Protein AF-A0A7K2N1G2-F1 (afdb_monomer)

Structure (mmCIF, N/CA/C/O backbone):
data_AF-A0A7K2N1G2-F1
#
_entry.id   AF-A0A7K2N1G2-F1
#
loop_
_atom_site.group_PDB
_atom_site.id
_atom_site.type_symbol
_atom_site.label_atom_id
_atom_site.label_alt_id
_atom_site.label_comp_id
_atom_site.label_asym_id
_atom_site.label_entity_id
_atom_site.label_seq_id
_atom_site.pdbx_PDB_ins_code
_atom_site.Cartn_x
_atom_site.Cartn_y
_atom_site.Cartn_z
_atom_site.occupancy
_atom_site.B_iso_or_equiv
_atom_site.auth_seq_id
_atom_site.auth_comp_id
_atom_site.auth_asym_id
_atom_site.auth_atom_id
_atom_site.pdbx_PDB_model_num
ATOM 1 N N . THR A 1 1 ? -10.104 -6.838 -12.216 1.00 98.25 1 THR A N 1
ATOM 2 C CA . THR A 1 1 ? -8.698 -7.220 -11.995 1.00 98.25 1 THR A CA 1
ATOM 3 C C . THR A 1 1 ? -8.281 -8.562 -12.588 1.00 98.25 1 THR A C 1
ATOM 5 O O . THR A 1 1 ? -7.492 -8.542 -13.516 1.00 98.25 1 THR A O 1
ATOM 8 N N . LEU A 1 2 ? -8.763 -9.734 -12.130 1.00 98.69 2 LEU A N 1
ATOM 9 C CA . L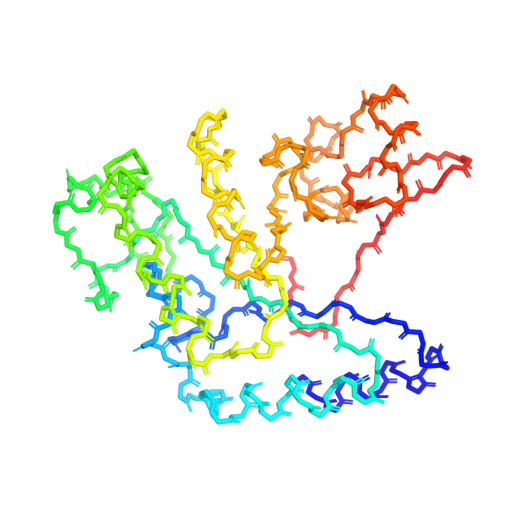EU A 1 2 ? -8.120 -11.031 -12.467 1.00 98.69 2 LEU A CA 1
ATOM 10 C C . LEU A 1 2 ? -7.892 -11.275 -13.971 1.00 98.69 2 LEU A C 1
ATOM 12 O O . LEU A 1 2 ? -6.833 -11.758 -14.360 1.00 98.69 2 LEU A O 1
ATOM 16 N N . ASP A 1 3 ? -8.860 -10.960 -14.830 1.00 98.81 3 ASP A N 1
ATOM 17 C CA . ASP A 1 3 ? -8.680 -11.150 -16.275 1.00 98.81 3 ASP A CA 1
ATOM 18 C C . ASP A 1 3 ? -7.675 -10.159 -16.887 1.00 98.81 3 ASP A C 1
ATOM 20 O O . ASP A 1 3 ? -6.944 -10.528 -17.806 1.00 98.81 3 ASP A O 1
ATOM 24 N N . ASN A 1 4 ? -7.546 -8.952 -16.329 1.00 98.75 4 ASN A N 1
ATOM 25 C CA . ASN A 1 4 ? -6.478 -8.020 -16.691 1.00 98.75 4 ASN A CA 1
ATOM 26 C C . ASN A 1 4 ? -5.109 -8.534 -16.223 1.00 98.75 4 ASN A C 1
ATOM 28 O O . ASN A 1 4 ? -4.159 -8.482 -16.998 1.00 98.75 4 ASN A O 1
ATOM 32 N N . THR A 1 5 ? -5.014 -9.142 -15.035 1.00 98.69 5 THR A N 1
ATOM 33 C CA . THR A 1 5 ? -3.788 -9.820 -14.569 1.00 98.69 5 THR A CA 1
ATOM 34 C C . THR A 1 5 ? -3.343 -10.916 -15.544 1.00 98.69 5 THR A C 1
ATOM 36 O O . THR A 1 5 ? -2.162 -11.025 -15.874 1.00 98.69 5 THR A O 1
ATOM 39 N N . LYS A 1 6 ? -4.286 -11.715 -16.065 1.00 98.75 6 LYS A N 1
ATOM 40 C CA . LYS A 1 6 ? -3.991 -12.721 -17.103 1.00 98.75 6 LYS A CA 1
ATOM 41 C C . LYS A 1 6 ? -3.552 -12.073 -18.409 1.00 98.75 6 LYS A C 1
ATOM 43 O O . LYS A 1 6 ? -2.627 -12.557 -19.052 1.00 98.75 6 LYS A O 1
ATOM 48 N N . ARG A 1 7 ? -4.217 -10.987 -18.813 1.00 98.62 7 ARG A N 1
ATOM 49 C CA . ARG A 1 7 ? -3.877 -10.236 -20.026 1.00 98.62 7 ARG A CA 1
ATOM 50 C C . ARG A 1 7 ? -2.448 -9.703 -19.970 1.00 98.62 7 ARG A C 1
ATOM 52 O O . ARG A 1 7 ? -1.734 -9.849 -20.957 1.00 98.62 7 ARG A O 1
ATOM 59 N N . ILE A 1 8 ? -2.035 -9.120 -18.845 1.00 98.44 8 ILE A N 1
ATOM 60 C CA . ILE A 1 8 ? -0.665 -8.634 -18.657 1.00 98.44 8 ILE A CA 1
ATOM 61 C C . ILE A 1 8 ? 0.316 -9.801 -18.634 1.00 98.44 8 ILE A C 1
ATOM 63 O O . ILE A 1 8 ? 1.267 -9.764 -19.401 1.00 98.44 8 ILE A O 1
ATOM 67 N N . SER A 1 9 ? 0.040 -10.869 -17.878 1.00 98.62 9 SER A N 1
ATOM 68 C CA . SER A 1 9 ? 0.874 -12.083 -17.887 1.00 98.62 9 SER A CA 1
ATOM 69 C C . SER A 1 9 ? 1.094 -12.622 -19.310 1.00 98.62 9 SER A C 1
ATOM 71 O O . SER A 1 9 ? 2.225 -12.896 -19.692 1.00 98.62 9 SER A O 1
ATOM 73 N N . MET A 1 10 ? 0.059 -12.682 -20.156 1.00 98.50 10 MET A N 1
ATOM 74 C CA . MET A 1 10 ? 0.228 -13.078 -21.562 1.00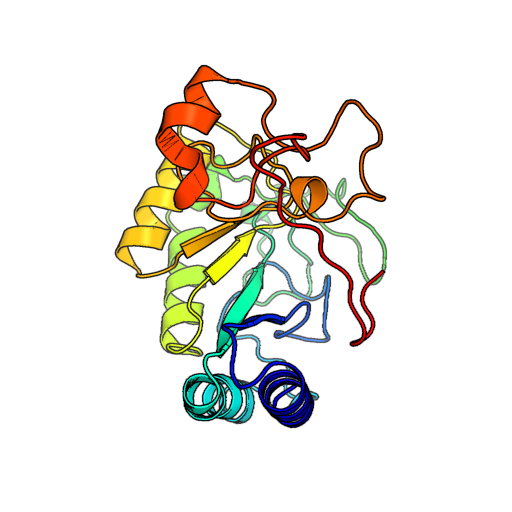 98.50 10 MET A CA 1
ATOM 75 C C . MET A 1 10 ? 1.055 -12.078 -22.380 1.00 98.50 10 MET A C 1
ATOM 77 O O . MET A 1 10 ? 1.832 -12.484 -23.238 1.00 98.50 10 MET A O 1
ATOM 81 N N . ALA A 1 11 ? 0.875 -10.776 -22.153 1.00 98.50 11 ALA A N 1
ATOM 82 C CA . ALA A 1 11 ? 1.586 -9.734 -22.891 1.00 98.50 11 ALA A CA 1
ATOM 83 C C . ALA A 1 11 ? 3.069 -9.624 -22.501 1.00 98.50 11 ALA A C 1
ATOM 85 O O . ALA A 1 11 ? 3.869 -9.131 -23.294 1.00 98.50 11 ALA A O 1
ATOM 86 N N . THR A 1 12 ? 3.429 -10.065 -21.296 1.00 98.44 12 THR A N 1
ATOM 87 C CA . THR A 1 12 ? 4.778 -9.941 -20.734 1.00 98.44 12 THR A CA 1
ATOM 88 C C . THR A 1 12 ? 5.518 -11.269 -20.628 1.00 98.44 12 THR A C 1
ATOM 90 O O . THR A 1 12 ? 6.576 -11.301 -20.014 1.00 98.44 12 THR A O 1
ATOM 93 N N . ASP A 1 13 ? 4.982 -12.359 -21.188 1.00 98.44 13 ASP A N 1
ATOM 94 C CA . ASP A 1 13 ? 5.523 -13.715 -20.995 1.00 98.44 13 ASP A CA 1
ATOM 95 C C . ASP A 1 13 ? 5.704 -14.062 -19.501 1.00 98.44 13 ASP A C 1
ATOM 97 O O . ASP A 1 13 ? 6.711 -14.602 -19.048 1.00 98.44 13 ASP A O 1
ATOM 101 N N . ASN A 1 14 ? 4.689 -13.706 -18.711 1.00 98.25 14 ASN A N 1
ATOM 102 C CA . ASN A 1 14 ? 4.560 -13.980 -17.284 1.00 98.25 14 ASN A CA 1
ATOM 103 C C . ASN A 1 14 ? 5.621 -13.315 -16.382 1.00 98.25 14 ASN A C 1
ATOM 105 O O . ASN A 1 14 ? 5.954 -13.836 -15.310 1.00 98.25 14 ASN A O 1
ATOM 109 N N . LEU A 1 15 ? 6.121 -12.134 -16.771 1.00 98.69 15 LEU A N 1
ATOM 110 C CA . LEU A 1 15 ? 6.843 -11.269 -15.832 1.00 98.69 15 LEU A CA 1
ATOM 111 C C . LEU A 1 15 ? 5.982 -10.953 -14.600 1.00 98.69 15 LEU A C 1
ATOM 113 O O . LEU A 1 15 ? 4.752 -10.926 -14.667 1.00 98.69 15 LEU A O 1
ATOM 117 N N . GLY A 1 16 ? 6.663 -10.717 -13.477 1.00 98.38 16 GLY A N 1
ATOM 118 C CA . GLY A 1 16 ? 6.026 -10.430 -12.196 1.00 98.38 16 GLY A CA 1
ATOM 119 C C . GLY A 1 16 ? 5.143 -9.186 -12.245 1.00 98.38 16 GLY A C 1
ATOM 120 O O . GLY A 1 16 ? 5.450 -8.218 -12.940 1.00 98.38 16 GLY A O 1
ATOM 121 N N . GLN A 1 17 ? 4.049 -9.221 -11.493 1.00 98.50 17 GLN A N 1
ATOM 122 C CA . GLN A 1 17 ? 3.092 -8.127 -11.378 1.00 98.50 17 GLN A CA 1
ATOM 123 C C . GLN A 1 17 ? 2.907 -7.772 -9.905 1.00 98.50 17 GLN A C 1
ATOM 125 O O . GLN A 1 17 ? 2.790 -8.659 -9.063 1.00 98.50 17 GLN A O 1
ATOM 130 N N . TRP A 1 18 ? 2.824 -6.479 -9.607 1.00 98.12 18 TRP A N 1
ATOM 131 C CA . TRP A 1 18 ? 2.407 -5.977 -8.303 1.00 98.12 18 TRP A CA 1
ATOM 132 C C . TRP A 1 18 ? 1.159 -5.121 -8.511 1.00 98.12 18 TRP A C 1
ATOM 134 O O . TRP A 1 18 ? 1.216 -4.089 -9.176 1.00 98.12 18 TRP A O 1
ATOM 144 N N . VAL A 1 19 ? 0.015 -5.601 -8.025 1.00 98.62 19 VAL A N 1
ATOM 145 C CA . VAL A 1 19 ? -1.306 -5.032 -8.322 1.00 98.62 19 VAL A CA 1
ATOM 146 C C . VAL A 1 19 ? -1.880 -4.389 -7.067 1.00 98.62 19 VAL A C 1
ATOM 148 O O . VAL A 1 19 ? -2.143 -5.078 -6.082 1.00 98.62 19 VAL A O 1
ATOM 151 N N . LEU A 1 20 ? -2.100 -3.075 -7.104 1.00 98.75 20 LEU A N 1
ATOM 152 C CA . LEU A 1 20 ? -2.674 -2.318 -5.995 1.00 98.75 20 LEU A CA 1
ATOM 153 C C . LEU A 1 20 ? -4.191 -2.160 -6.147 1.00 98.75 20 LEU A C 1
ATOM 155 O O . LEU A 1 20 ? -4.668 -1.376 -6.963 1.00 98.75 20 LEU A O 1
ATOM 159 N N . GLU A 1 21 ? -4.953 -2.845 -5.298 1.00 98.56 21 GLU A N 1
ATOM 160 C CA . GLU A 1 21 ? -6.408 -2.707 -5.201 1.00 98.56 21 GLU A CA 1
ATOM 161 C C . GLU A 1 21 ? -6.767 -1.448 -4.391 1.00 98.56 21 GLU A C 1
ATOM 163 O O . GLU A 1 21 ? -6.980 -1.478 -3.169 1.00 98.56 21 GLU A O 1
ATOM 168 N N . LYS A 1 22 ? -6.796 -0.300 -5.075 1.00 98.56 22 LYS A N 1
ATOM 169 C CA . LYS A 1 22 ? -7.235 0.977 -4.502 1.00 98.56 22 LYS A CA 1
ATOM 170 C C . LYS A 1 22 ? -8.767 1.042 -4.485 1.00 98.56 22 LYS A C 1
ATOM 172 O O . LYS A 1 22 ? -9.401 1.095 -5.531 1.00 98.56 22 LYS A O 1
ATOM 177 N N . GLY A 1 23 ? -9.358 1.021 -3.287 1.00 97.94 23 GLY A N 1
ATOM 178 C CA . GLY A 1 23 ? -10.816 0.942 -3.097 1.00 97.94 23 GLY A CA 1
ATOM 179 C C . GLY A 1 23 ? -11.376 -0.473 -2.903 1.00 97.94 23 GLY A C 1
ATOM 180 O O . GLY A 1 23 ? -12.557 -0.722 -3.144 1.00 97.94 23 GLY A O 1
ATOM 181 N N . TYR A 1 24 ? -10.537 -1.406 -2.449 1.00 98.50 24 TYR A N 1
ATOM 182 C CA . TYR A 1 24 ? -10.911 -2.803 -2.189 1.00 98.50 24 TYR A CA 1
ATOM 183 C C . TYR A 1 24 ? -11.988 -3.006 -1.099 1.00 98.50 24 TYR A C 1
ATOM 185 O O . TYR A 1 24 ? -12.581 -4.083 -1.011 1.00 98.50 24 TYR A O 1
ATOM 193 N N . ALA A 1 25 ? -12.217 -2.002 -0.250 1.00 97.50 25 ALA A N 1
ATOM 194 C CA . ALA A 1 25 ? -13.085 -2.056 0.923 1.00 97.50 25 ALA A CA 1
ATOM 195 C C . ALA A 1 25 ? -14.234 -1.038 0.817 1.00 97.50 25 ALA A C 1
ATOM 197 O O . ALA A 1 25 ? -14.151 -0.077 0.053 1.00 97.50 25 ALA A O 1
ATOM 198 N N . SER A 1 26 ? -15.298 -1.251 1.598 1.00 97.88 26 SER A N 1
ATOM 199 C CA . SER A 1 26 ? -16.460 -0.358 1.693 1.00 97.88 26 SER A CA 1
ATOM 200 C C . SER A 1 26 ? -17.047 0.021 0.317 1.00 97.88 26 SER A C 1
ATOM 202 O O . SER A 1 26 ? -17.245 -0.841 -0.537 1.00 97.88 26 SER A O 1
ATOM 204 N N . GLU A 1 27 ? -17.357 1.295 0.090 1.00 97.94 27 GLU A N 1
ATOM 205 C CA . GLU A 1 27 ? -17.890 1.822 -1.172 1.00 97.94 27 GLU A CA 1
ATOM 206 C C . GLU A 1 27 ? -16.808 2.097 -2.235 1.00 97.94 27 GLU A C 1
ATOM 208 O O . GLU A 1 27 ? -17.148 2.395 -3.380 1.00 97.94 27 GLU A O 1
ATOM 213 N N . GLY A 1 28 ? -15.519 1.970 -1.902 1.00 97.88 28 GLY A N 1
ATOM 214 C CA . GLY A 1 28 ? -14.413 2.267 -2.813 1.00 97.88 28 GLY A CA 1
ATOM 215 C C . GLY A 1 28 ? -13.270 3.041 -2.157 1.00 97.88 28 GLY A C 1
ATOM 216 O O . GLY A 1 28 ? -13.073 2.997 -0.944 1.00 97.88 28 GLY A O 1
ATOM 217 N N . HIS A 1 29 ? -12.473 3.721 -2.984 1.00 98.12 29 HIS A N 1
ATOM 218 C CA . HIS A 1 29 ? -11.395 4.602 -2.522 1.00 98.12 29 HIS A CA 1
ATOM 219 C C . HIS A 1 29 ? -11.980 5.754 -1.688 1.00 98.12 29 HIS A C 1
ATOM 221 O O . HIS A 1 29 ? -13.084 6.218 -1.974 1.00 98.12 29 HIS A O 1
ATOM 227 N N . ASP A 1 30 ? -11.268 6.160 -0.633 1.00 97.25 30 ASP A N 1
ATOM 228 C CA . ASP A 1 30 ? -11.656 7.242 0.280 1.00 97.25 30 ASP A CA 1
ATOM 229 C C . ASP A 1 30 ? -13.043 7.050 0.910 1.00 97.25 30 ASP A C 1
ATOM 231 O O . ASP A 1 30 ? -13.814 7.983 1.127 1.00 97.25 30 ASP A O 1
ATOM 235 N N . SER A 1 31 ? -13.375 5.791 1.208 1.00 97.00 31 SER A N 1
ATOM 236 C CA . SER A 1 31 ? -14.620 5.402 1.864 1.00 97.00 31 SER A CA 1
ATOM 237 C C . SER A 1 31 ? -14.341 4.509 3.070 1.00 97.00 31 SER A C 1
ATOM 239 O O . SER A 1 31 ? -13.709 3.462 2.962 1.00 97.00 31 SER A O 1
ATOM 241 N N . ALA A 1 32 ? -14.861 4.908 4.233 1.00 96.25 32 ALA A N 1
ATOM 242 C CA . ALA A 1 32 ? -14.782 4.171 5.500 1.00 96.25 32 ALA A CA 1
ATOM 243 C C . ALA A 1 32 ? -13.368 3.783 5.986 1.00 96.25 32 ALA A C 1
ATOM 245 O O . ALA A 1 32 ? -13.206 2.815 6.732 1.00 96.25 32 ALA A O 1
ATOM 246 N N . HIS A 1 33 ? -12.335 4.553 5.639 1.00 98.00 33 HIS A N 1
ATOM 247 C CA . HIS A 1 33 ? -11.105 4.536 6.431 1.00 98.00 33 HIS A CA 1
ATOM 248 C C . HIS A 1 33 ? -11.415 4.821 7.916 1.00 98.00 33 HIS A C 1
ATOM 250 O O . HIS A 1 33 ? -12.287 5.653 8.188 1.00 98.00 33 HIS A O 1
ATOM 256 N N . PRO A 1 34 ? -10.751 4.141 8.875 1.00 97.69 34 PRO A N 1
ATOM 257 C CA . PRO A 1 34 ? -9.650 3.185 8.711 1.00 97.69 34 PRO A CA 1
ATOM 258 C C . PRO A 1 34 ? -10.068 1.697 8.836 1.00 97.69 34 PRO A C 1
ATOM 260 O O . PRO A 1 34 ? -9.312 0.888 9.382 1.00 97.69 34 PRO A O 1
ATOM 263 N N . ASP A 1 35 ? -11.247 1.293 8.349 1.00 98.31 35 ASP A N 1
ATOM 264 C CA . ASP A 1 35 ? -11.678 -0.115 8.380 1.00 98.31 35 ASP A CA 1
ATOM 265 C C . ASP A 1 35 ? -10.916 -0.975 7.349 1.00 98.31 35 ASP A C 1
ATOM 267 O O . ASP A 1 35 ? -11.394 -1.227 6.244 1.00 98.31 35 ASP A O 1
ATOM 271 N N . TYR A 1 36 ? -9.715 -1.450 7.696 1.00 98.31 36 TYR A N 1
ATOM 272 C CA . TYR A 1 36 ? -8.906 -2.285 6.791 1.00 98.31 36 TYR A CA 1
ATOM 273 C C . TYR A 1 36 ? -9.541 -3.672 6.571 1.00 98.31 36 TYR A C 1
ATOM 275 O O . TYR A 1 36 ? -9.610 -4.193 5.467 1.00 98.31 36 TYR A O 1
ATOM 283 N N . GLY A 1 37 ? -10.036 -4.291 7.639 1.00 95.88 37 GLY A N 1
ATOM 284 C CA . GLY A 1 37 ? -10.822 -5.521 7.574 1.00 95.88 37 GLY A CA 1
ATOM 285 C C . GLY A 1 37 ? -12.225 -5.298 8.127 1.00 95.88 37 GLY A C 1
ATOM 286 O O . GLY A 1 37 ? -12.525 -4.258 8.708 1.00 95.88 37 GLY A O 1
ATOM 287 N N . GLY A 1 38 ? -13.107 -6.282 7.971 1.00 97.00 38 GLY A N 1
ATOM 288 C CA . GLY A 1 38 ? -14.467 -6.237 8.516 1.00 97.00 38 GLY A CA 1
ATOM 289 C C . GLY A 1 38 ? -15.431 -5.276 7.806 1.00 97.00 38 GLY A C 1
ATOM 290 O O . GLY A 1 38 ? -16.595 -5.185 8.208 1.00 97.00 38 GLY A O 1
ATOM 291 N N . ASN A 1 39 ? -14.996 -4.591 6.746 1.00 97.81 39 ASN A N 1
ATOM 292 C CA . ASN A 1 39 ? -15.824 -3.702 5.931 1.00 97.81 39 ASN A CA 1
ATOM 293 C C . ASN A 1 39 ? -15.562 -3.920 4.429 1.00 97.81 39 ASN A C 1
ATOM 295 O O . ASN A 1 39 ? -14.959 -3.099 3.748 1.00 97.81 39 ASN A O 1
ATOM 299 N N . GLU A 1 40 ? -15.951 -5.093 3.928 1.00 96.50 40 GLU A N 1
ATOM 300 C CA . GLU A 1 40 ? -15.681 -5.508 2.549 1.00 96.50 40 GLU A CA 1
ATOM 301 C C . GLU A 1 40 ? -16.428 -4.664 1.512 1.00 96.50 40 GLU A C 1
ATOM 303 O O . GLU A 1 40 ? -17.558 -4.230 1.746 1.00 96.50 40 GLU A O 1
ATOM 308 N N . ASN A 1 41 ? -15.844 -4.513 0.320 1.00 98.12 41 ASN A N 1
ATOM 309 C CA . ASN A 1 41 ? -16.584 -3.979 -0.816 1.00 98.12 41 ASN A CA 1
ATOM 310 C C . ASN A 1 41 ? -17.503 -5.057 -1.402 1.00 98.12 41 ASN A C 1
ATOM 312 O O . ASN A 1 41 ? -17.138 -5.803 -2.315 1.00 98.12 41 ASN A O 1
ATOM 316 N N . VAL A 1 42 ? -18.723 -5.143 -0.870 1.00 98.06 42 VAL A N 1
ATOM 317 C CA . VAL A 1 42 ? -19.730 -6.127 -1.302 1.00 98.06 42 VAL A CA 1
ATOM 318 C C . VAL A 1 42 ? -20.122 -5.968 -2.775 1.00 98.06 42 VAL A C 1
ATOM 320 O O . VAL A 1 42 ? -20.464 -6.955 -3.424 1.00 98.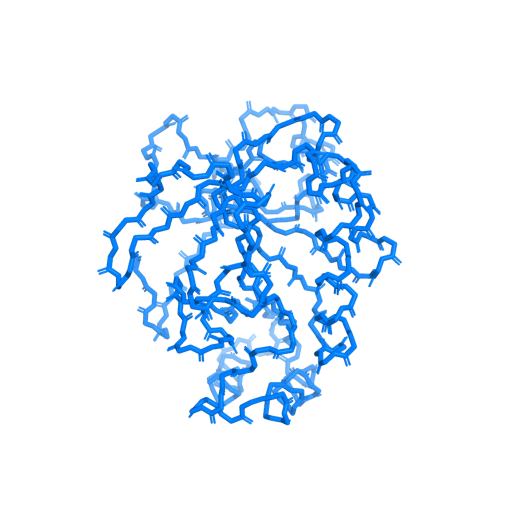06 42 VAL A O 1
ATOM 323 N N . ARG A 1 43 ? -20.039 -4.750 -3.331 1.00 98.12 43 ARG A N 1
ATOM 324 C CA . ARG A 1 43 ? -20.374 -4.467 -4.741 1.00 98.12 43 ARG A CA 1
ATOM 325 C C . ARG A 1 43 ? -19.278 -4.934 -5.698 1.00 98.12 43 ARG A C 1
ATOM 327 O O . ARG A 1 43 ? -19.584 -5.272 -6.836 1.00 98.12 43 ARG A O 1
ATOM 334 N N . ALA A 1 44 ? -18.037 -5.022 -5.220 1.00 97.44 44 ALA A N 1
ATOM 335 C CA . ALA A 1 44 ? -16.902 -5.600 -5.935 1.00 97.44 44 ALA A CA 1
ATOM 336 C C . ALA A 1 44 ? -16.713 -7.114 -5.677 1.00 97.44 44 ALA A C 1
ATOM 338 O O . ALA A 1 44 ? -15.715 -7.689 -6.106 1.00 97.44 44 ALA A O 1
ATOM 339 N N . GLY A 1 45 ? -17.658 -7.774 -4.991 1.00 98.12 45 GLY A N 1
ATOM 340 C CA . GLY A 1 45 ? -17.631 -9.221 -4.720 1.00 98.12 45 GLY A CA 1
ATOM 341 C C . GLY A 1 45 ? -17.089 -9.626 -3.340 1.00 98.12 45 GLY A C 1
ATOM 342 O O . GLY A 1 45 ? -17.041 -10.819 -3.021 1.00 98.12 45 GLY A O 1
ATOM 343 N N . GLY A 1 46 ? -16.723 -8.653 -2.500 1.00 98.19 46 GLY A N 1
ATOM 344 C CA . GLY A 1 46 ? -16.320 -8.852 -1.106 1.00 98.19 46 GLY A CA 1
ATOM 345 C C . GLY A 1 46 ? -15.059 -9.703 -0.915 1.00 98.19 46 GLY A C 1
ATOM 346 O O . GLY A 1 46 ? -14.287 -9.968 -1.843 1.00 98.19 46 GLY A O 1
ATOM 347 N N . TRP A 1 47 ? -14.853 -10.192 0.307 1.00 98.12 47 TRP A N 1
ATOM 348 C CA . TRP A 1 47 ? -13.694 -11.008 0.678 1.00 98.12 47 TRP A CA 1
ATOM 349 C C . TRP A 1 47 ? -13.613 -12.314 -0.096 1.00 98.12 47 TRP A C 1
ATOM 351 O O . TRP A 1 47 ? -12.517 -12.816 -0.349 1.00 98.12 47 TRP A O 1
ATOM 361 N N . LYS A 1 48 ? -14.753 -12.882 -0.499 1.00 98.44 48 LYS A N 1
ATOM 362 C CA . LYS A 1 48 ? -14.780 -14.111 -1.297 1.00 98.44 48 LYS A CA 1
ATOM 363 C C . LYS A 1 48 ? -14.030 -13.925 -2.615 1.00 98.44 48 LYS A C 1
ATOM 365 O O . LYS A 1 48 ? -13.162 -14.745 -2.936 1.00 98.44 48 LYS A O 1
ATOM 370 N N . ASP A 1 49 ? -14.354 -12.870 -3.355 1.00 98.69 49 ASP A N 1
ATOM 371 C CA . ASP A 1 49 ? -13.771 -12.639 -4.673 1.00 98.69 49 ASP A CA 1
ATOM 372 C C . ASP A 1 49 ? -12.387 -11.996 -4.582 1.00 98.69 49 ASP A C 1
ATOM 374 O O . ASP A 1 49 ? -11.509 -12.397 -5.346 1.00 98.69 49 ASP A O 1
ATOM 378 N N . LEU A 1 50 ? -12.117 -11.155 -3.575 1.00 98.69 50 LEU A N 1
ATOM 379 C CA . LEU A 1 50 ? -10.756 -10.682 -3.291 1.00 98.69 50 LEU A CA 1
ATOM 380 C C . LEU A 1 50 ? -9.802 -11.849 -2.988 1.00 98.69 50 LEU A C 1
ATOM 382 O O . LEU A 1 50 ? -8.721 -11.954 -3.561 1.00 98.69 50 LEU A O 1
ATOM 386 N N . ASN A 1 51 ? -10.213 -12.804 -2.150 1.00 98.75 51 ASN A N 1
ATOM 387 C CA . ASN A 1 51 ? -9.389 -13.984 -1.877 1.00 98.75 51 ASN A CA 1
ATOM 388 C C . ASN A 1 51 ? -9.282 -14.924 -3.083 1.00 98.75 51 ASN A C 1
ATOM 390 O O . ASN A 1 51 ? -8.296 -15.646 -3.229 1.00 98.75 51 ASN A O 1
ATOM 394 N N . ARG A 1 52 ? -10.297 -14.973 -3.952 1.00 98.75 52 ARG A N 1
ATOM 395 C CA . ARG A 1 52 ? -10.198 -15.711 -5.217 1.00 98.75 52 ARG A CA 1
ATOM 396 C C . ARG A 1 52 ? -9.193 -15.049 -6.155 1.00 98.75 52 ARG A C 1
ATOM 398 O O . ARG A 1 52 ? -8.427 -15.778 -6.788 1.00 98.75 52 ARG A O 1
ATOM 405 N N . LEU A 1 53 ? -9.202 -13.720 -6.237 1.00 98.81 53 LEU A N 1
ATOM 406 C CA . LEU A 1 53 ? -8.269 -12.925 -7.025 1.00 98.81 53 LEU A CA 1
ATOM 407 C C . LEU A 1 53 ? -6.833 -13.231 -6.608 1.00 98.81 53 LEU A C 1
ATOM 409 O O . LEU A 1 53 ? -6.071 -13.690 -7.452 1.00 98.81 53 LEU A O 1
ATOM 413 N N . THR A 1 54 ? -6.498 -13.097 -5.323 1.00 98.56 54 THR A N 1
ATOM 414 C CA . THR A 1 54 ? -5.123 -13.320 -4.843 1.00 98.56 54 THR A CA 1
ATOM 415 C C . THR A 1 54 ? -4.646 -14.750 -5.074 1.00 98.56 54 THR A C 1
ATOM 417 O O . THR A 1 54 ? -3.592 -14.967 -5.669 1.00 98.56 54 THR A O 1
ATOM 420 N N . ARG A 1 55 ? -5.453 -15.756 -4.707 1.00 98.56 55 ARG A N 1
ATOM 421 C CA . ARG A 1 55 ? -5.089 -17.168 -4.922 1.00 98.56 55 ARG A CA 1
ATOM 422 C C . ARG A 1 55 ? -4.917 -17.523 -6.396 1.00 98.56 55 ARG A C 1
ATOM 424 O O . ARG A 1 55 ? -4.034 -18.304 -6.728 1.00 98.56 55 ARG A O 1
ATOM 431 N N . THR A 1 56 ? -5.788 -17.016 -7.270 1.00 98.62 56 THR A N 1
ATOM 432 C CA . THR A 1 56 ? -5.732 -17.356 -8.702 1.00 98.62 56 THR A CA 1
ATOM 433 C C . THR A 1 56 ? -4.642 -16.560 -9.412 1.00 98.62 56 THR A C 1
ATOM 435 O O . THR A 1 56 ? -3.942 -17.109 -10.255 1.00 98.62 56 THR A O 1
ATOM 438 N N . GLY A 1 57 ? -4.486 -15.282 -9.065 1.00 98.62 57 GLY A N 1
ATOM 439 C CA . GLY A 1 57 ? -3.495 -14.378 -9.639 1.00 98.62 57 GLY A CA 1
ATOM 440 C C . GLY A 1 57 ? -2.057 -14.771 -9.308 1.00 98.62 57 GLY A C 1
ATOM 441 O O . GLY A 1 57 ? -1.192 -14.599 -10.159 1.00 98.62 57 GLY A O 1
ATOM 442 N N . ALA A 1 58 ? -1.811 -15.427 -8.169 1.00 98.19 58 ALA A N 1
ATOM 443 C CA . ALA A 1 58 ? -0.502 -16.011 -7.859 1.00 98.19 58 ALA A CA 1
ATOM 444 C C . ALA A 1 58 ? -0.005 -16.985 -8.951 1.00 98.19 58 ALA A C 1
ATOM 446 O O . ALA A 1 58 ? 1.190 -17.055 -9.227 1.00 98.19 58 ALA A O 1
ATOM 447 N N . GLY A 1 59 ? -0.915 -17.688 -9.642 1.00 98.31 59 GLY A N 1
ATOM 448 C CA . GLY A 1 59 ? -0.578 -18.544 -10.791 1.00 98.31 59 GLY A CA 1
ATOM 449 C C . GLY A 1 59 ? -0.107 -17.786 -12.041 1.00 98.31 59 GLY A C 1
ATOM 450 O O . GLY A 1 59 ? 0.389 -18.409 -12.973 1.00 98.31 59 GLY A O 1
ATOM 451 N N . TYR A 1 60 ? -0.245 -16.459 -12.050 1.00 98.62 60 TYR A N 1
ATOM 452 C CA . TYR A 1 60 ? 0.164 -15.533 -13.111 1.00 98.62 60 TYR A CA 1
ATOM 453 C C . TYR A 1 60 ? 1.258 -14.569 -12.626 1.00 98.62 60 TYR A C 1
ATOM 455 O O . TYR A 1 60 ? 1.358 -13.441 -13.112 1.00 98.62 60 TYR A O 1
ATOM 463 N N . ASN A 1 61 ? 2.041 -15.011 -11.631 1.00 98.31 61 ASN A N 1
ATOM 464 C CA . ASN A 1 61 ? 3.153 -14.268 -11.039 1.00 98.31 61 ASN A CA 1
ATOM 465 C C . ASN A 1 61 ? 2.743 -12.883 -10.502 1.00 98.31 61 ASN A C 1
ATOM 467 O O . ASN A 1 61 ? 3.496 -11.917 -10.610 1.00 98.31 61 ASN A O 1
ATOM 471 N N . ALA A 1 62 ? 1.519 -12.778 -9.976 1.00 98.69 62 ALA A N 1
ATOM 472 C CA . ALA A 1 62 ? 0.970 -11.529 -9.473 1.00 98.69 62 ALA A CA 1
ATOM 473 C C . ALA A 1 62 ? 0.865 -11.527 -7.948 1.00 98.69 62 ALA A C 1
ATOM 475 O O . ALA A 1 62 ? 0.186 -12.372 -7.357 1.00 98.69 62 ALA A O 1
ATOM 476 N N . ASP A 1 63 ? 1.491 -10.523 -7.347 1.00 98.44 63 ASP A N 1
ATOM 477 C CA . ASP A 1 63 ? 1.301 -10.129 -5.962 1.00 98.44 63 ASP A CA 1
ATOM 478 C C . ASP A 1 63 ? 0.239 -9.032 -5.878 1.00 98.44 63 ASP A C 1
ATOM 480 O O . ASP A 1 63 ? 0.160 -8.148 -6.733 1.00 98.44 63 ASP A O 1
ATOM 484 N N . PHE A 1 64 ? -0.574 -9.077 -4.824 1.00 98.75 64 PHE A N 1
ATOM 485 C CA . PHE A 1 64 ? -1.655 -8.119 -4.614 1.00 98.75 64 PHE A CA 1
ATOM 486 C C . PHE A 1 64 ? -1.426 -7.306 -3.351 1.00 98.75 64 PHE A C 1
ATOM 488 O O . PHE A 1 64 ? -1.070 -7.835 -2.290 1.00 98.75 64 PHE A O 1
ATOM 495 N N . ALA A 1 65 ? -1.696 -6.019 -3.483 1.00 98.81 65 ALA A N 1
ATOM 496 C CA . ALA A 1 65 ? -1.634 -5.029 -2.438 1.00 98.81 65 ALA A CA 1
ATOM 497 C C . ALA A 1 65 ? -2.992 -4.356 -2.264 1.00 98.81 65 ALA A C 1
ATOM 499 O O . ALA A 1 65 ? -3.821 -4.357 -3.173 1.00 98.81 65 ALA A O 1
ATOM 500 N N . VAL A 1 66 ? -3.207 -3.747 -1.104 1.00 98.88 66 VAL A N 1
ATOM 501 C CA . VAL A 1 66 ? -4.395 -2.927 -0.845 1.00 98.88 66 VAL A CA 1
ATOM 502 C C . VAL A 1 66 ? -3.997 -1.547 -0.364 1.00 98.88 66 VAL A C 1
ATOM 504 O O . VAL A 1 66 ? -3.017 -1.388 0.366 1.00 98.88 66 VAL A O 1
ATOM 507 N N . HIS A 1 67 ? -4.780 -0.555 -0.763 1.00 98.81 67 HIS A N 1
ATOM 508 C CA . HIS A 1 67 ? -4.654 0.808 -0.269 1.00 98.81 67 HIS A CA 1
ATOM 509 C C . HIS A 1 67 ? -5.363 0.954 1.079 1.00 98.81 67 HIS A C 1
ATOM 511 O O . HIS A 1 67 ? -6.531 0.588 1.216 1.00 98.81 67 HIS A O 1
ATOM 517 N N . VAL A 1 68 ? -4.671 1.526 2.057 1.00 98.81 68 VAL A N 1
ATOM 518 C CA . VAL A 1 68 ? -5.201 1.836 3.387 1.00 98.81 68 VAL A CA 1
ATOM 519 C C . VAL A 1 68 ? -4.783 3.242 3.801 1.00 98.81 68 VAL A C 1
ATOM 521 O O . VAL A 1 68 ? -3.738 3.732 3.380 1.00 98.81 68 VAL A O 1
ATOM 524 N N . ASN A 1 69 ? -5.558 3.854 4.693 1.00 98.44 69 ASN A N 1
ATOM 525 C CA . ASN A 1 69 ? -5.235 5.145 5.288 1.00 98.44 69 ASN A CA 1
ATOM 526 C C . ASN A 1 69 ? -5.204 5.010 6.821 1.00 98.44 69 ASN A C 1
ATOM 528 O O . ASN A 1 69 ? -6.115 4.453 7.438 1.00 98.44 69 ASN A O 1
ATOM 532 N N . ALA A 1 70 ? -4.109 5.451 7.437 1.00 97.56 70 ALA A N 1
ATOM 533 C CA . ALA A 1 70 ? -3.908 5.440 8.890 1.00 97.56 70 ALA A CA 1
ATOM 534 C C . ALA A 1 70 ? -3.717 6.859 9.452 1.00 97.56 70 ALA A C 1
ATOM 536 O O . ALA A 1 70 ? -3.136 7.038 10.521 1.00 97.56 70 ALA A O 1
ATOM 537 N N . THR A 1 71 ? -4.164 7.862 8.703 1.00 96.50 71 THR A N 1
ATOM 538 C CA . THR A 1 71 ? -4.123 9.287 9.045 1.00 96.50 71 THR A CA 1
ATOM 539 C C . THR A 1 71 ? -5.527 9.860 9.141 1.00 96.50 71 THR A C 1
ATOM 541 O O . THR A 1 71 ? -5.761 10.748 9.950 1.00 96.50 71 THR A O 1
ATOM 544 N N . GLU A 1 72 ? -6.462 9.350 8.347 1.00 96.00 72 GLU A N 1
ATOM 545 C CA . GLU A 1 72 ? -7.808 9.889 8.221 1.00 96.00 72 GLU A CA 1
ATOM 546 C C . GLU A 1 72 ? -8.876 8.827 8.482 1.00 96.00 72 GLU A C 1
ATOM 548 O O . GLU A 1 72 ? -8.731 7.655 8.119 1.00 96.00 72 GLU A O 1
ATOM 553 N N . ALA A 1 73 ? -9.962 9.263 9.115 1.00 96.88 73 ALA A N 1
ATOM 554 C CA . ALA A 1 73 ? -11.134 8.461 9.415 1.00 96.88 73 ALA A CA 1
ATOM 555 C C . ALA A 1 73 ? -12.413 9.151 8.931 1.00 96.88 73 ALA A C 1
ATOM 557 O O . ALA A 1 73 ? -12.559 10.367 9.048 1.00 96.88 73 ALA A O 1
ATOM 558 N N . TYR A 1 74 ? -13.377 8.368 8.453 1.00 96.44 74 TYR A N 1
ATOM 559 C CA . TYR A 1 74 ? -14.708 8.863 8.096 1.00 96.44 74 TYR A CA 1
ATOM 560 C C . TYR A 1 74 ? -15.745 8.362 9.094 1.00 96.44 74 TYR A C 1
ATOM 562 O O . TYR A 1 74 ? -15.711 7.196 9.481 1.00 96.44 74 TYR A O 1
ATOM 570 N N . ALA A 1 75 ? -16.739 9.192 9.418 1.00 94.75 75 ALA A N 1
ATOM 571 C CA . ALA A 1 75 ? -17.811 8.847 10.362 1.00 94.75 75 ALA A CA 1
ATOM 572 C C . ALA A 1 75 ? -18.620 7.589 9.975 1.00 94.75 75 ALA A C 1
ATOM 574 O O . ALA A 1 75 ? -19.266 6.971 10.815 1.00 94.75 75 ALA A O 1
ATOM 575 N N . GLN A 1 76 ? -18.583 7.197 8.699 1.00 95.19 76 GLN A N 1
ATOM 576 C CA . GLN A 1 76 ? -19.205 5.972 8.188 1.00 95.19 76 GLN A CA 1
ATOM 577 C C . GLN A 1 76 ? -18.429 4.681 8.512 1.00 95.19 76 GLN A C 1
ATOM 579 O O . GLN A 1 76 ? -18.963 3.588 8.323 1.00 95.19 76 GLN A O 1
ATOM 584 N N . ALA A 1 77 ? -17.174 4.777 8.960 1.00 97.44 77 ALA A N 1
ATOM 585 C CA . ALA A 1 77 ? -16.375 3.617 9.334 1.00 97.44 77 ALA A CA 1
ATOM 586 C C . ALA A 1 77 ? -16.907 2.978 10.625 1.00 97.44 77 ALA A C 1
ATOM 588 O O . ALA A 1 77 ? -17.253 3.661 11.587 1.00 97.44 77 ALA A O 1
ATOM 589 N N . LYS A 1 78 ? -16.930 1.646 10.677 1.00 97.56 78 LYS A N 1
ATOM 590 C CA . LYS A 1 78 ? -17.375 0.867 11.844 1.00 97.56 78 LYS A CA 1
ATOM 591 C C . LYS A 1 78 ? -16.461 1.070 13.046 1.00 97.56 78 LYS A C 1
ATOM 593 O O . LYS A 1 78 ? -16.903 0.913 14.180 1.00 97.56 78 LYS A O 1
ATOM 598 N N . THR A 1 79 ? -15.187 1.364 12.794 1.00 96.56 79 THR A N 1
ATOM 599 C CA . THR A 1 79 ? -14.182 1.636 13.827 1.00 96.56 79 THR A CA 1
ATOM 600 C C . THR A 1 79 ? -14.096 3.108 14.228 1.00 96.56 79 THR A C 1
ATOM 602 O O . THR A 1 79 ? -13.315 3.429 15.122 1.00 96.56 79 THR A O 1
ATOM 605 N N . PHE A 1 80 ? -14.891 3.996 13.616 1.00 96.56 80 PHE A N 1
ATOM 606 C CA . PHE A 1 80 ? -14.883 5.419 13.945 1.00 96.56 80 PHE A CA 1
ATOM 607 C C . PHE A 1 80 ? -15.339 5.655 15.386 1.00 96.56 80 PHE A C 1
ATOM 609 O O . PHE A 1 80 ? -16.391 5.175 15.814 1.00 96.56 80 PHE A O 1
ATOM 616 N N . THR A 1 81 ? -14.566 6.441 16.129 1.00 94.94 81 THR A N 1
ATOM 617 C CA . THR A 1 81 ? -14.935 6.920 17.462 1.00 94.94 81 THR A CA 1
ATOM 618 C C . THR A 1 81 ? -14.464 8.357 17.634 1.00 94.94 81 THR A C 1
ATOM 620 O O . THR A 1 81 ? -13.426 8.736 17.100 1.00 94.94 81 THR A O 1
ATOM 623 N N . GLU A 1 82 ? -15.185 9.149 18.427 1.00 92.31 82 GLU A N 1
ATOM 624 C CA . GLU A 1 82 ? -14.752 10.512 18.783 1.00 92.31 82 GLU A CA 1
ATOM 625 C C . GLU A 1 82 ? -13.350 10.510 19.412 1.00 92.31 82 GLU A C 1
ATOM 627 O O . GLU A 1 82 ? -12.508 11.344 19.096 1.00 92.31 82 GLU A O 1
ATOM 632 N N . ASP A 1 83 ? -13.060 9.503 20.237 1.00 92.12 83 ASP A N 1
ATOM 633 C CA . ASP A 1 83 ? -11.763 9.309 20.884 1.00 92.12 83 ASP A CA 1
ATOM 634 C C . ASP A 1 83 ? -10.600 9.073 19.908 1.00 92.12 83 ASP A C 1
ATOM 636 O O . ASP A 1 83 ? -9.451 9.296 20.295 1.00 92.12 83 ASP A O 1
ATOM 640 N N . MET A 1 84 ? -10.869 8.569 18.699 1.00 93.81 84 MET A N 1
ATOM 641 C CA . MET A 1 84 ? -9.863 8.349 17.654 1.00 93.81 84 MET A CA 1
ATOM 642 C C . MET A 1 84 ? -9.444 9.663 16.994 1.00 93.81 84 MET A C 1
ATOM 644 O O . MET A 1 84 ? -8.288 9.792 16.594 1.00 93.81 84 MET A O 1
ATOM 648 N N . VAL A 1 85 ? -10.385 10.601 16.860 1.00 92.25 85 VAL A N 1
ATOM 649 C CA . VAL A 1 85 ? -10.240 11.785 16.001 1.00 92.25 85 VAL A CA 1
ATOM 650 C C . VAL A 1 85 ? -10.217 13.115 16.750 1.00 92.25 85 VAL A C 1
ATOM 652 O O . VAL A 1 85 ? -9.966 14.162 16.159 1.00 92.25 85 VAL A O 1
ATOM 655 N N . GLU A 1 86 ? -10.550 13.094 18.040 1.00 82.12 86 GLU A N 1
ATOM 656 C CA . GLU A 1 86 ? -10.642 14.270 18.916 1.00 82.12 86 GLU A CA 1
ATOM 657 C C . GLU A 1 86 ? -11.480 15.425 18.326 1.00 82.12 86 GLU A C 1
ATOM 659 O O . GLU A 1 86 ? -11.275 16.597 18.644 1.00 82.12 86 GLU A O 1
ATOM 664 N N . GLY A 1 87 ? -12.443 15.091 17.460 1.00 63.91 87 GLY A N 1
ATOM 665 C CA . GLY A 1 87 ? -13.376 16.023 16.838 1.00 63.91 87 GLY A CA 1
ATOM 666 C C . GLY A 1 87 ? -12.760 17.049 15.878 1.00 63.91 87 GLY A C 1
ATOM 667 O O . GLY A 1 87 ? -13.379 18.095 15.699 1.00 63.91 87 GLY A O 1
ATOM 668 N N . GLN A 1 88 ? -11.586 16.803 15.278 1.00 72.31 88 GLN A N 1
ATOM 669 C CA . GLN A 1 88 ? -10.945 17.719 14.312 1.00 72.31 88 GLN A CA 1
ATOM 670 C C . GLN A 1 88 ? -11.351 17.380 12.855 1.00 72.31 88 GLN A C 1
ATOM 672 O O . GLN A 1 88 ? -10.860 16.389 12.308 1.00 72.31 88 GLN A O 1
ATOM 677 N N . PRO A 1 89 ? -12.269 18.138 12.206 1.00 70.62 89 PRO A N 1
ATOM 678 C CA . PRO A 1 89 ? -12.708 17.889 10.827 1.00 70.62 89 PRO A CA 1
ATOM 679 C C . PRO A 1 89 ? -11.802 18.589 9.798 1.00 70.62 89 PRO A C 1
ATOM 681 O O . PRO A 1 89 ? -12.284 19.288 8.912 1.00 70.62 89 PRO A O 1
ATOM 684 N N . ASP A 1 90 ? -10.487 18.482 9.945 1.00 82.56 90 ASP A N 1
ATOM 685 C CA . ASP A 1 90 ? -9.491 19.171 9.112 1.00 82.56 90 ASP A CA 1
ATOM 686 C C . ASP A 1 90 ? -8.866 18.278 8.026 1.00 82.56 90 ASP A C 1
ATOM 688 O O . ASP A 1 90 ? -7.926 18.694 7.347 1.00 82.56 90 ASP A O 1
ATOM 692 N N . GLY A 1 91 ? -9.420 17.079 7.829 1.00 89.06 91 GLY A N 1
ATOM 693 C CA . GLY A 1 91 ? -9.012 16.157 6.774 1.00 89.06 91 GLY A CA 1
ATOM 694 C C . GLY A 1 91 ? -9.642 16.445 5.409 1.00 89.06 91 GLY A C 1
ATOM 695 O O . GLY A 1 91 ? -10.347 17.436 5.195 1.00 89.06 91 GLY A O 1
ATOM 696 N N . TRP A 1 92 ? -9.392 15.537 4.471 1.00 92.62 92 TRP A N 1
ATOM 697 C CA . TRP A 1 92 ? -9.913 15.594 3.108 1.00 92.62 92 TRP A CA 1
ATOM 698 C C . TRP A 1 92 ? -11.450 15.527 3.048 1.00 92.62 92 TRP A C 1
ATOM 700 O O . TRP A 1 92 ? -12.068 14.662 3.671 1.00 92.62 92 TRP A O 1
ATOM 710 N N . ASP A 1 93 ? -12.073 16.417 2.268 1.00 94.06 93 ASP A N 1
ATOM 711 C CA . ASP A 1 93 ? -13.521 16.424 2.015 1.00 94.06 93 ASP A CA 1
ATOM 712 C C . ASP A 1 93 ? -13.803 16.213 0.524 1.00 94.06 93 ASP A C 1
ATOM 714 O O . ASP A 1 93 ? -13.501 17.065 -0.316 1.00 94.06 93 ASP A O 1
ATOM 718 N N . TRP A 1 94 ? -14.366 15.047 0.198 1.00 95.00 94 TRP A N 1
ATOM 719 C CA . TRP A 1 94 ? -14.731 14.682 -1.172 1.00 95.00 94 TRP A CA 1
ATOM 720 C C . TRP A 1 94 ? -16.089 13.978 -1.240 1.00 95.00 94 TRP A C 1
ATOM 722 O O . TRP A 1 94 ? -17.081 14.584 -1.640 1.00 95.00 94 TRP A O 1
ATOM 732 N N . LEU A 1 95 ? -16.157 12.700 -0.840 1.00 94.00 95 LEU A N 1
ATOM 733 C CA . LEU A 1 95 ? -17.437 11.994 -0.655 1.00 94.00 95 LEU A CA 1
ATOM 734 C C . LEU A 1 95 ? -18.064 12.343 0.696 1.00 94.00 95 LEU A C 1
ATOM 736 O O . LEU A 1 95 ? -19.277 12.522 0.808 1.00 94.00 95 LEU A O 1
ATOM 740 N N . ASN A 1 96 ? -17.217 12.420 1.719 1.00 93.19 96 ASN A N 1
ATOM 741 C CA . ASN A 1 96 ? -17.548 12.821 3.073 1.00 93.19 96 ASN A CA 1
ATOM 742 C C . ASN A 1 96 ? -16.340 13.535 3.686 1.00 93.19 96 ASN A C 1
ATOM 744 O O . ASN A 1 96 ? -15.205 13.273 3.286 1.00 93.19 96 ASN A O 1
ATOM 748 N N . GLN A 1 97 ? -16.596 14.340 4.716 1.00 95.25 97 GLN A N 1
ATOM 749 C CA . GLN A 1 97 ? -15.555 14.956 5.529 1.00 95.25 97 GLN A CA 1
ATOM 750 C C . GLN A 1 97 ? -14.759 13.887 6.288 1.00 95.25 97 GLN A C 1
ATOM 752 O O . GLN A 1 97 ? -15.332 13.106 7.061 1.00 95.25 97 GLN A O 1
ATOM 757 N N . ALA A 1 98 ? -13.442 13.873 6.090 1.00 95.44 98 ALA A N 1
ATOM 758 C CA . ALA A 1 98 ? -12.513 13.091 6.889 1.00 95.44 98 ALA A CA 1
ATOM 759 C C . ALA A 1 98 ? -12.080 13.839 8.157 1.00 95.44 98 ALA A C 1
ATOM 761 O O . ALA A 1 98 ? -12.050 15.071 8.207 1.00 95.44 98 ALA A O 1
ATOM 762 N N . TYR A 1 99 ? -11.696 13.072 9.169 1.00 96.25 99 TYR A N 1
ATOM 763 C CA . TYR A 1 99 ? -11.159 13.559 10.432 1.00 96.25 99 TYR A CA 1
ATOM 764 C C . TYR A 1 99 ? -9.776 12.960 10.659 1.00 96.25 99 TYR A C 1
ATOM 766 O O . TYR A 1 99 ? -9.562 11.778 10.367 1.00 96.25 99 TYR A O 1
ATOM 774 N N . HIS A 1 100 ? -8.838 13.738 11.194 1.00 95.44 100 HIS A N 1
ATOM 775 C CA . HIS A 1 100 ? -7.500 13.228 11.471 1.00 95.44 100 HIS A CA 1
ATOM 776 C C . HIS A 1 100 ? -7.482 12.292 12.681 1.00 95.44 100 HIS A C 1
ATOM 778 O O . HIS A 1 100 ? -8.002 12.602 13.745 1.00 95.44 100 HIS A O 1
ATOM 784 N N . ILE A 1 101 ? -6.851 11.134 12.508 1.00 96.44 101 ILE A N 1
ATOM 785 C CA . ILE A 1 101 ? -6.625 10.139 13.554 1.00 96.44 101 ILE A CA 1
ATOM 786 C C . ILE A 1 101 ? -5.452 10.596 14.426 1.00 96.44 101 ILE A C 1
ATOM 788 O O . ILE A 1 101 ? -4.378 10.917 13.907 1.00 96.44 101 ILE A O 1
ATOM 792 N N . ASP A 1 102 ? -5.586 10.516 15.753 1.00 95.44 102 ASP A N 1
ATOM 793 C CA . ASP A 1 102 ? -4.426 10.583 16.647 1.00 95.44 102 ASP A CA 1
ATOM 794 C C . ASP A 1 102 ? -3.575 9.311 16.493 1.00 95.44 102 ASP A C 1
ATOM 796 O O . ASP A 1 102 ? -3.743 8.311 17.196 1.00 95.44 102 ASP A O 1
ATOM 800 N N . GLN A 1 103 ? -2.611 9.360 15.571 1.00 95.25 103 GLN A N 1
ATOM 801 C CA . GLN A 1 103 ? -1.717 8.243 15.248 1.00 95.25 103 GLN A CA 1
ATOM 802 C C . GLN A 1 103 ? -0.898 7.762 16.457 1.00 95.25 103 GLN A C 1
ATOM 804 O O . GLN A 1 103 ? -0.507 6.592 16.513 1.00 95.25 103 GLN A O 1
ATOM 809 N N . ARG A 1 104 ? -0.623 8.637 17.438 1.00 95.56 104 ARG A N 1
ATOM 810 C CA . ARG A 1 104 ? 0.111 8.254 18.655 1.00 95.56 104 ARG A CA 1
ATOM 811 C C . ARG A 1 104 ? -0.760 7.406 19.552 1.00 95.56 104 ARG A C 1
ATOM 813 O O . ARG A 1 104 ? -0.306 6.355 20.001 1.00 95.56 104 ARG A O 1
ATOM 820 N N . LYS A 1 105 ? -1.987 7.850 19.807 1.00 95.88 105 LYS A N 1
ATOM 821 C CA . LYS A 1 105 ? -2.953 7.101 20.613 1.00 95.88 105 LYS A CA 1
ATOM 822 C C . LYS A 1 105 ? -3.366 5.810 19.913 1.00 95.88 105 LYS A C 1
ATOM 824 O O . LYS A 1 105 ? -3.400 4.761 20.553 1.00 95.88 105 LYS A O 1
ATOM 829 N N . ASP A 1 106 ? -3.601 5.852 18.607 1.00 97.25 106 ASP A N 1
ATOM 830 C CA . ASP A 1 106 ? -4.046 4.700 17.819 1.00 97.25 106 ASP A CA 1
ATOM 831 C C . ASP A 1 106 ? -2.987 3.580 17.775 1.00 97.25 106 ASP A C 1
ATOM 833 O O . ASP A 1 106 ? -3.307 2.410 18.004 1.00 97.25 106 ASP A O 1
ATOM 837 N N . LEU A 1 107 ? -1.700 3.922 17.601 1.00 97.56 107 LEU A N 1
ATOM 838 C CA . LEU A 1 107 ? -0.606 2.950 17.733 1.00 97.56 107 LEU A CA 1
ATOM 839 C C . LEU A 1 107 ? -0.331 2.571 19.194 1.00 97.56 107 LEU A C 1
ATOM 841 O O . LEU A 1 107 ? -0.151 1.394 19.496 1.00 97.56 107 LEU A O 1
ATOM 845 N N . GLY A 1 108 ? -0.313 3.545 20.106 1.00 97.19 108 GLY A N 1
ATOM 846 C CA . GLY A 1 108 ? 0.015 3.338 21.520 1.00 97.19 108 GLY A CA 1
ATOM 847 C C . GLY A 1 108 ? -0.986 2.453 22.266 1.00 97.19 108 GLY A C 1
ATOM 848 O O . GLY A 1 108 ? -0.602 1.742 23.192 1.00 97.19 108 GLY A O 1
ATOM 849 N N . THR A 1 109 ? -2.251 2.455 21.843 1.00 97.06 109 THR A N 1
ATOM 850 C CA . THR A 1 109 ? -3.296 1.549 22.351 1.00 97.06 109 THR A CA 1
ATOM 851 C C . THR A 1 109 ? -3.368 0.226 21.587 1.00 97.06 109 THR A C 1
ATOM 853 O O . THR A 1 109 ? -3.967 -0.727 22.079 1.00 97.06 109 THR A O 1
ATOM 856 N N . GLY A 1 110 ? -2.752 0.143 20.403 1.00 98.00 110 GLY A N 1
ATOM 857 C CA . GLY A 1 110 ? -2.800 -1.025 19.523 1.00 98.00 110 GLY A CA 1
ATOM 858 C C . GLY A 1 110 ? -4.055 -1.119 18.650 1.00 98.00 110 GLY A C 1
ATOM 859 O O . GLY A 1 110 ? -4.187 -2.090 17.905 1.00 98.00 110 GLY A O 1
ATOM 860 N N . ALA A 1 111 ? -4.947 -0.125 18.676 1.00 98.06 111 ALA A N 1
ATOM 861 C CA . ALA A 1 111 ? -6.190 -0.139 17.907 1.00 98.06 111 ALA A CA 1
ATOM 862 C C . ALA A 1 111 ? -5.944 -0.238 16.387 1.00 98.06 111 ALA A C 1
ATOM 864 O O . ALA A 1 111 ? -6.594 -1.038 15.710 1.00 98.06 111 ALA A O 1
ATOM 865 N N . VAL A 1 112 ? -4.938 0.467 15.853 1.00 98.50 112 VAL A N 1
ATOM 866 C CA . VAL A 1 112 ? -4.506 0.318 14.448 1.00 98.50 112 VAL A CA 1
ATOM 867 C C . VAL A 1 112 ? -4.082 -1.114 14.117 1.00 98.50 112 VAL A C 1
ATOM 869 O O . VAL A 1 112 ? -4.410 -1.643 13.054 1.00 98.50 112 VAL A O 1
ATOM 872 N N . LEU A 1 113 ? -3.401 -1.781 15.050 1.00 98.75 113 LEU A N 1
ATOM 873 C CA . LEU A 1 113 ? -2.910 -3.145 14.868 1.00 98.75 113 LEU A CA 1
ATOM 874 C C . LEU A 1 113 ? -4.060 -4.146 14.845 1.00 98.75 113 LEU A C 1
ATOM 876 O O . LEU A 1 113 ? -4.012 -5.103 14.078 1.00 98.75 113 LEU A O 1
ATOM 880 N N . ASP A 1 114 ? -5.103 -3.931 15.643 1.00 98.69 114 ASP A N 1
ATOM 881 C CA . ASP A 1 114 ? -6.289 -4.786 15.632 1.00 98.69 114 ASP A CA 1
ATOM 882 C C . ASP A 1 114 ? -7.040 -4.697 14.301 1.00 98.69 114 ASP A C 1
ATOM 884 O O . ASP A 1 114 ? -7.446 -5.728 13.756 1.00 98.69 114 ASP A O 1
ATOM 888 N N . ARG A 1 115 ? -7.114 -3.503 13.699 1.00 98.69 115 ARG A N 1
ATOM 889 C CA . ARG A 1 115 ? -7.672 -3.335 12.346 1.00 98.69 115 ARG A CA 1
ATOM 890 C C . ARG A 1 115 ? -6.831 -4.061 11.288 1.00 98.69 115 ARG A C 1
ATOM 892 O O . ARG A 1 115 ? -7.391 -4.721 10.413 1.00 98.69 115 ARG A O 1
ATOM 899 N N . PHE A 1 116 ? -5.498 -4.037 11.385 1.00 98.81 116 PHE A N 1
ATOM 900 C CA . PHE A 1 116 ? -4.626 -4.786 10.463 1.00 98.81 116 PHE A CA 1
ATOM 901 C C . PHE A 1 116 ? -4.673 -6.305 10.672 1.00 98.81 116 PHE A C 1
ATOM 903 O O . PHE A 1 116 ? -4.645 -7.062 9.698 1.00 98.81 116 PHE A O 1
ATOM 910 N N . LYS A 1 117 ? -4.810 -6.781 11.916 1.00 98.81 117 LYS A N 1
ATOM 911 C CA . LYS A 1 117 ? -5.065 -8.205 12.201 1.00 98.81 117 LYS A CA 1
ATOM 912 C C . LYS A 1 117 ? -6.380 -8.656 11.572 1.00 98.81 117 LYS A C 1
ATOM 914 O O . LYS A 1 117 ? -6.441 -9.755 11.019 1.00 98.81 117 LYS A O 1
ATOM 919 N N . GLN A 1 118 ? -7.411 -7.810 11.622 1.00 98.69 118 GLN A N 1
ATOM 920 C CA . GLN A 1 118 ? -8.687 -8.091 10.971 1.00 98.69 118 GLN A CA 1
ATOM 921 C C . GLN A 1 118 ? -8.523 -8.193 9.446 1.00 98.69 118 GLN A C 1
ATOM 923 O O . GLN A 1 118 ? -8.989 -9.171 8.866 1.00 98.69 118 GLN A O 1
ATOM 928 N N . LEU A 1 119 ? -7.772 -7.285 8.806 1.00 98.69 119 LEU A N 1
ATOM 929 C CA . LEU A 1 119 ? -7.428 -7.410 7.380 1.00 98.69 119 LEU A CA 1
ATOM 930 C C . LEU A 1 119 ? -6.696 -8.726 7.080 1.00 98.69 119 LEU A C 1
ATOM 932 O O . LEU A 1 119 ? -7.069 -9.442 6.154 1.00 98.69 119 LEU A O 1
ATOM 936 N N . ARG A 1 120 ? -5.676 -9.087 7.869 1.00 98.44 120 ARG A N 1
ATOM 937 C CA . ARG A 1 120 ? -4.923 -10.336 7.659 1.00 98.44 120 ARG A CA 1
ATOM 938 C C . ARG A 1 120 ? -5.819 -11.573 7.757 1.00 98.44 120 ARG A C 1
ATOM 940 O O . ARG A 1 120 ? -5.600 -12.538 7.027 1.00 98.44 120 ARG A O 1
ATOM 947 N N . LYS A 1 121 ? -6.812 -11.552 8.648 1.00 98.56 121 LYS A N 1
ATOM 948 C CA . LYS A 1 121 ? -7.806 -12.622 8.789 1.00 98.56 121 LYS A CA 1
ATOM 949 C C . LYS A 1 121 ? -8.746 -12.690 7.583 1.00 98.56 121 LYS A C 1
ATOM 951 O O . LYS A 1 121 ? -9.013 -13.787 7.099 1.00 98.56 121 LYS A O 1
ATOM 956 N N . ASP A 1 122 ? -9.240 -11.548 7.120 1.00 98.44 122 ASP A N 1
ATOM 957 C CA . ASP A 1 122 ? -10.255 -11.482 6.064 1.00 98.44 122 ASP A CA 1
ATOM 958 C C . ASP A 1 122 ? -9.671 -11.675 4.659 1.00 98.44 122 ASP A C 1
ATOM 960 O O . ASP A 1 122 ? -10.315 -12.279 3.802 1.00 98.44 122 ASP A O 1
ATOM 964 N N . ALA A 1 123 ? -8.440 -11.215 4.425 1.00 98.06 123 ALA A N 1
ATOM 965 C CA . ALA A 1 123 ? -7.760 -11.260 3.132 1.00 98.06 123 ALA A CA 1
ATOM 966 C C . ALA A 1 123 ? -6.304 -11.767 3.258 1.00 98.06 123 ALA A C 1
ATOM 968 O O . ALA A 1 123 ? -5.353 -11.043 2.949 1.00 98.06 123 ALA A O 1
ATOM 969 N N . PRO A 1 124 ? -6.080 -13.026 3.689 1.00 98.06 124 PRO A N 1
ATOM 970 C CA . PRO A 1 124 ? -4.743 -13.551 3.982 1.00 98.06 124 PRO A CA 1
ATOM 971 C C . PRO A 1 124 ? -3.786 -13.565 2.785 1.00 98.06 124 PRO A C 1
ATOM 973 O O . PRO A 1 124 ? -2.577 -13.584 2.998 1.00 98.06 124 PRO A O 1
ATOM 976 N N . GLY A 1 125 ? -4.304 -13.548 1.551 1.00 98.19 125 GLY A N 1
ATOM 977 C CA . GLY A 1 125 ? -3.500 -13.520 0.325 1.00 98.19 125 GLY A CA 1
ATOM 978 C C . GLY A 1 125 ? -2.954 -12.143 -0.070 1.00 98.19 125 GLY A C 1
ATOM 979 O O . GLY A 1 125 ? -2.231 -12.060 -1.056 1.00 98.19 125 GLY A O 1
ATOM 980 N N . ILE A 1 126 ? -3.297 -11.070 0.652 1.00 98.56 126 ILE A N 1
ATOM 981 C CA . ILE A 1 126 ? -2.719 -9.739 0.420 1.00 98.56 126 ILE A CA 1
ATOM 982 C C . ILE A 1 126 ? -1.289 -9.701 0.956 1.00 98.56 126 ILE A C 1
ATOM 984 O O . ILE A 1 126 ? -1.044 -10.003 2.127 1.00 98.56 126 ILE A O 1
ATOM 988 N N . LYS A 1 127 ? -0.340 -9.316 0.105 1.00 98.19 127 LYS A N 1
ATOM 989 C CA . LYS A 1 127 ? 1.086 -9.284 0.442 1.00 98.19 127 LYS A CA 1
ATOM 990 C C . LYS A 1 127 ? 1.501 -7.934 1.017 1.00 98.19 127 LYS A C 1
ATOM 992 O O . LYS A 1 127 ? 2.119 -7.882 2.080 1.00 98.19 127 LYS A O 1
ATOM 997 N N . THR A 1 128 ? 1.099 -6.851 0.360 1.00 98.81 128 THR A N 1
ATOM 998 C CA . THR A 1 128 ? 1.553 -5.495 0.686 1.00 98.81 128 THR A CA 1
ATOM 999 C C . THR A 1 128 ? 0.380 -4.616 1.123 1.00 98.81 128 THR A C 1
ATOM 1001 O O . THR A 1 128 ? -0.706 -4.673 0.547 1.00 98.81 128 THR A O 1
ATOM 1004 N N . VAL A 1 129 ? 0.595 -3.769 2.127 1.00 98.81 129 VAL A N 1
ATOM 1005 C CA . VAL A 1 129 ? -0.305 -2.654 2.448 1.00 98.81 129 VAL A CA 1
ATOM 1006 C C . VAL A 1 129 ? 0.338 -1.361 1.970 1.00 98.81 129 VAL A C 1
ATOM 1008 O O . VAL A 1 129 ? 1.442 -1.009 2.385 1.00 98.81 129 VAL A O 1
ATOM 1011 N N . TYR A 1 130 ? -0.340 -0.671 1.061 1.00 98.88 130 TYR A N 1
ATOM 1012 C CA . TYR A 1 130 ? 0.028 0.668 0.629 1.00 98.88 130 TYR A CA 1
ATOM 1013 C C . TYR A 1 130 ? -0.623 1.675 1.579 1.00 98.88 130 TYR A C 1
ATOM 1015 O O . TYR A 1 130 ? -1.845 1.826 1.574 1.00 98.88 130 TYR A O 1
ATOM 1023 N N . ILE A 1 131 ? 0.189 2.312 2.423 1.00 98.69 131 ILE A N 1
ATOM 1024 C CA . ILE A 1 131 ? -0.263 3.287 3.418 1.00 98.69 131 ILE A CA 1
ATOM 1025 C C . ILE A 1 131 ? -0.193 4.683 2.804 1.00 98.69 131 ILE A C 1
ATOM 1027 O O . ILE A 1 131 ? 0.898 5.232 2.594 1.00 98.69 131 ILE A O 1
ATOM 1031 N N . ASP A 1 132 ? -1.371 5.226 2.533 1.00 98.12 132 ASP A N 1
ATOM 1032 C CA . ASP A 1 132 ? -1.573 6.544 1.946 1.00 98.12 132 ASP A CA 1
ATOM 1033 C C . ASP A 1 132 ? -1.499 7.654 2.998 1.00 98.12 132 ASP A C 1
ATOM 1035 O O . ASP A 1 132 ? -1.789 7.420 4.177 1.00 98.12 132 ASP A O 1
ATOM 1039 N N . ALA A 1 133 ? -1.067 8.844 2.576 1.00 95.88 133 ALA A N 1
ATOM 1040 C CA . ALA A 1 133 ? -1.079 10.087 3.340 1.00 95.88 133 ALA A CA 1
ATOM 1041 C C . ALA A 1 133 ? -0.546 9.981 4.782 1.00 95.88 133 ALA A C 1
ATOM 1043 O O . ALA A 1 133 ? -1.044 10.636 5.695 1.00 95.88 133 ALA A O 1
ATOM 1044 N N . TYR A 1 134 ? 0.480 9.163 5.047 1.00 96.94 134 TYR A N 1
ATOM 1045 C CA . TYR A 1 134 ? 0.964 8.952 6.418 1.00 96.94 134 TYR A CA 1
ATOM 1046 C C . TYR A 1 134 ? 1.777 10.144 6.952 1.00 96.94 134 TYR A C 1
ATOM 1048 O O . TYR A 1 134 ? 2.925 10.356 6.554 1.00 96.94 134 TYR A O 1
ATOM 1056 N N . TYR A 1 135 ? 1.223 10.921 7.889 1.00 94.00 135 TYR A N 1
ATOM 1057 C CA . TYR A 1 135 ? 1.834 12.191 8.322 1.00 94.00 135 TYR A CA 1
ATOM 1058 C C . TYR A 1 135 ? 2.963 12.056 9.341 1.00 94.00 135 TYR A C 1
ATOM 1060 O O . TYR A 1 135 ? 3.931 12.822 9.286 1.00 94.00 135 TYR A O 1
ATOM 1068 N N . SER A 1 136 ? 2.918 11.062 10.221 1.00 93.81 136 SER A N 1
ATOM 1069 C CA . SER A 1 136 ? 3.964 10.861 11.228 1.00 93.81 136 SER A CA 1
ATOM 1070 C C . SER A 1 136 ? 5.266 10.279 10.656 1.00 93.81 136 SER A C 1
ATOM 1072 O O . SER A 1 136 ? 5.320 9.785 9.529 1.00 93.81 136 SER A O 1
ATOM 1074 N N . SER A 1 137 ? 6.344 10.361 11.440 1.00 94.69 137 SER A N 1
ATOM 1075 C CA . SER A 1 137 ? 7.684 9.840 11.123 1.00 94.69 137 SER A CA 1
ATOM 1076 C C . SER A 1 137 ? 8.359 9.289 12.391 1.00 94.69 137 SER A C 1
ATOM 1078 O O . SER A 1 137 ? 7.836 9.449 13.498 1.00 94.69 137 SER A O 1
ATOM 1080 N N . GLY A 1 138 ? 9.533 8.666 12.245 1.00 95.25 138 GLY A N 1
ATOM 1081 C CA . GLY A 1 138 ? 10.309 8.118 13.362 1.00 95.25 138 GLY A CA 1
ATOM 1082 C C . GLY A 1 138 ? 9.572 6.973 14.050 1.00 95.25 138 GLY A C 1
ATOM 1083 O O . GLY A 1 138 ? 8.929 6.172 13.378 1.00 95.25 138 GLY A O 1
ATOM 1084 N N . TRP A 1 139 ? 9.593 6.944 15.388 1.00 96.06 139 TRP A N 1
ATOM 1085 C CA . TRP A 1 139 ? 9.042 5.839 16.187 1.00 96.06 139 TRP A CA 1
ATOM 1086 C C . TRP A 1 139 ? 7.629 5.397 15.774 1.00 96.06 139 TRP A C 1
ATOM 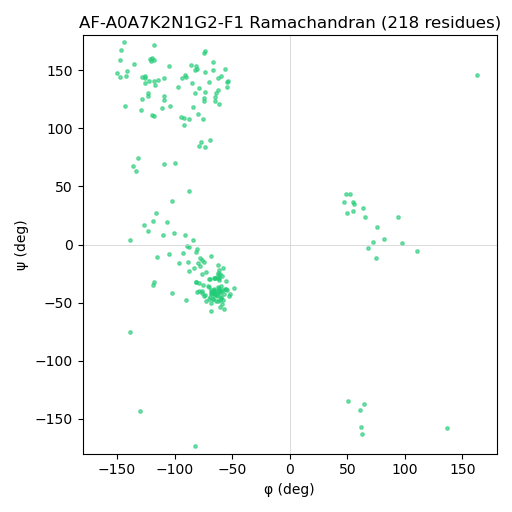1088 O O . TRP A 1 139 ? 7.352 4.203 15.766 1.00 96.06 139 TRP A O 1
ATOM 1098 N N . LEU A 1 140 ? 6.752 6.329 15.386 1.00 96.81 140 LEU A N 1
ATOM 1099 C CA . LEU A 1 140 ? 5.396 5.990 14.942 1.00 96.81 140 LEU A CA 1
ATOM 1100 C C . LEU A 1 140 ? 5.389 5.208 13.626 1.00 96.81 140 LEU A C 1
ATOM 1102 O O . LEU A 1 140 ? 4.693 4.205 13.511 1.00 96.81 140 LEU A O 1
ATOM 1106 N N . ALA A 1 141 ? 6.150 5.664 12.630 1.00 97.56 141 ALA A N 1
ATOM 1107 C CA . ALA A 1 141 ? 6.245 4.981 11.343 1.00 97.56 141 ALA A CA 1
ATOM 1108 C C . ALA A 1 141 ? 7.013 3.656 11.489 1.00 97.56 141 ALA A C 1
ATOM 1110 O O . ALA A 1 141 ? 6.541 2.606 11.055 1.00 97.56 141 ALA A O 1
ATOM 1111 N N . ASP A 1 142 ? 8.160 3.684 12.168 1.00 97.75 142 ASP A N 1
ATOM 1112 C CA . ASP A 1 142 ? 9.030 2.518 12.337 1.00 97.75 142 ASP A CA 1
ATOM 1113 C C . ASP A 1 142 ? 8.361 1.433 13.187 1.00 97.75 142 ASP A C 1
ATOM 1115 O O . ASP A 1 142 ? 8.445 0.245 12.867 1.00 97.75 142 ASP A O 1
ATOM 1119 N N . GLY A 1 143 ? 7.657 1.840 14.249 1.00 98.00 143 GLY A N 1
ATOM 1120 C CA . GLY A 1 143 ? 6.890 0.960 15.123 1.00 98.00 143 GLY A CA 1
ATOM 1121 C C . GLY A 1 143 ? 5.735 0.294 14.385 1.00 98.00 143 GLY A C 1
ATOM 1122 O O . GLY A 1 143 ? 5.615 -0.931 14.426 1.00 98.00 143 GLY A O 1
ATOM 1123 N N . LEU A 1 144 ? 4.937 1.067 13.639 1.00 98.62 144 LEU A N 1
ATOM 1124 C CA . LEU A 1 144 ? 3.857 0.505 12.828 1.00 98.62 144 LEU A CA 1
ATOM 1125 C C . LEU A 1 144 ? 4.400 -0.471 11.773 1.00 98.62 144 LEU A C 1
ATOM 1127 O O . LEU A 1 144 ? 3.921 -1.600 11.688 1.00 98.62 144 LEU A O 1
ATOM 1131 N N . ALA A 1 145 ? 5.440 -0.098 11.020 1.00 98.38 145 ALA A N 1
ATOM 1132 C CA . ALA A 1 145 ? 6.044 -0.996 10.034 1.00 98.38 145 ALA A CA 1
ATOM 1133 C C . ALA A 1 145 ? 6.623 -2.271 10.664 1.00 98.38 145 ALA A C 1
ATOM 1135 O O . ALA A 1 145 ? 6.514 -3.350 10.079 1.00 98.38 145 ALA A O 1
ATOM 1136 N N . ALA A 1 146 ? 7.217 -2.186 11.858 1.00 98.38 146 ALA A N 1
ATOM 1137 C CA . ALA A 1 146 ? 7.716 -3.359 12.568 1.00 98.38 146 ALA A CA 1
ATOM 1138 C C . ALA A 1 146 ? 6.592 -4.334 12.941 1.00 98.38 146 ALA A C 1
ATOM 1140 O O . ALA A 1 146 ? 6.752 -5.540 12.746 1.00 98.38 146 ALA A O 1
ATOM 1141 N N . GLU A 1 147 ? 5.457 -3.835 13.429 1.00 98.62 147 GLU A N 1
ATOM 1142 C CA . GLU A 1 147 ? 4.298 -4.675 13.746 1.00 98.62 147 GLU A CA 1
ATOM 1143 C C . GLU A 1 147 ? 3.649 -5.262 12.486 1.00 98.62 147 GLU A C 1
ATOM 1145 O O . GLU A 1 147 ? 3.345 -6.454 12.451 1.00 98.62 147 GLU A O 1
ATOM 1150 N N . LEU A 1 148 ? 3.523 -4.482 11.408 1.00 98.69 148 LEU A N 1
ATOM 1151 C CA . LEU A 1 148 ? 3.003 -4.967 10.124 1.00 98.69 148 LEU A CA 1
ATOM 1152 C C . LEU A 1 148 ? 3.857 -6.098 9.539 1.00 98.69 148 LEU A C 1
ATOM 1154 O O . LEU A 1 148 ? 3.315 -7.117 9.105 1.00 98.69 148 LEU A O 1
ATOM 1158 N N . ARG A 1 149 ? 5.188 -5.983 9.616 1.00 98.12 149 ARG A N 1
ATOM 1159 C CA . ARG A 1 149 ? 6.102 -7.062 9.212 1.00 98.12 149 ARG A CA 1
ATOM 1160 C C . ARG A 1 149 ? 5.916 -8.330 10.039 1.00 98.12 149 ARG A C 1
ATOM 1162 O O . ARG A 1 149 ? 5.936 -9.421 9.475 1.00 98.12 149 ARG A O 1
ATOM 1169 N N . LYS A 1 150 ? 5.687 -8.222 11.355 1.00 98.31 150 LYS A N 1
ATOM 1170 C CA . LYS A 1 150 ? 5.370 -9.392 12.204 1.00 98.31 150 LYS A CA 1
ATOM 1171 C C . LYS A 1 150 ? 4.068 -10.077 11.775 1.00 98.31 150 LYS A C 1
ATOM 1173 O O . LYS A 1 150 ? 3.937 -11.284 11.948 1.00 98.31 150 LYS A O 1
ATOM 1178 N N . MET A 1 151 ? 3.131 -9.329 11.189 1.00 98.12 151 MET A N 1
ATOM 1179 C CA . MET A 1 151 ? 1.894 -9.856 10.591 1.00 98.12 151 MET A CA 1
ATOM 1180 C C . 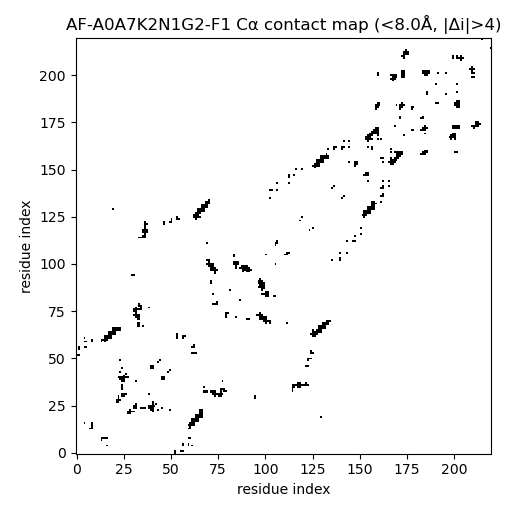MET A 1 151 ? 2.074 -10.355 9.145 1.00 98.12 151 MET A C 1
ATOM 1182 O O . MET A 1 151 ? 1.089 -10.728 8.501 1.00 98.12 151 MET A O 1
ATOM 1186 N N . GLY A 1 152 ? 3.302 -10.347 8.617 1.00 98.00 152 GLY A N 1
ATOM 1187 C CA . GLY A 1 152 ? 3.632 -10.787 7.261 1.00 98.00 152 GLY A CA 1
ATOM 1188 C C . GLY A 1 152 ? 3.244 -9.801 6.159 1.00 98.00 152 GLY A C 1
ATOM 1189 O O . GLY A 1 152 ? 3.164 -10.204 5.004 1.00 98.00 152 GLY A O 1
ATOM 1190 N N . PHE A 1 153 ? 2.943 -8.542 6.494 1.00 98.69 153 PHE A N 1
ATOM 1191 C CA . PHE A 1 153 ? 2.732 -7.504 5.487 1.00 98.69 153 PHE A CA 1
ATOM 1192 C C . PHE A 1 153 ? 4.056 -6.873 5.064 1.00 98.69 153 PHE A C 1
ATOM 1194 O O . PHE A 1 153 ? 4.902 -6.536 5.897 1.00 98.69 153 PHE A O 1
ATOM 1201 N N . GLU A 1 154 ? 4.184 -6.635 3.768 1.00 98.50 154 GLU A N 1
ATOM 1202 C CA . GLU A 1 154 ? 5.083 -5.616 3.241 1.00 98.50 154 GLU A CA 1
ATOM 1203 C C . GLU A 1 154 ? 4.421 -4.242 3.346 1.00 98.50 154 GLU A C 1
ATOM 1205 O O . GLU A 1 154 ? 3.195 -4.122 3.282 1.00 98.50 154 GLU A O 1
ATOM 1210 N N . VAL A 1 155 ? 5.233 -3.197 3.482 1.00 98.56 155 VAL A N 1
ATOM 1211 C CA . VAL A 1 155 ? 4.753 -1.814 3.525 1.00 98.56 155 VAL A CA 1
ATOM 1212 C C . VAL A 1 155 ? 5.156 -1.130 2.233 1.00 98.56 155 VAL A C 1
ATOM 1214 O O . VAL A 1 155 ? 6.325 -1.143 1.865 1.00 98.56 155 VAL A O 1
ATOM 1217 N N . ALA A 1 156 ? 4.191 -0.519 1.566 1.00 98.69 156 ALA A N 1
ATOM 1218 C CA . ALA A 1 156 ? 4.408 0.468 0.523 1.00 98.69 156 ALA A CA 1
ATOM 1219 C C . ALA A 1 156 ? 3.795 1.789 0.991 1.00 98.69 156 ALA A C 1
ATOM 1221 O O . ALA A 1 156 ? 2.940 1.805 1.879 1.00 98.69 156 ALA A O 1
ATOM 1222 N N . THR A 1 157 ? 4.221 2.909 0.425 1.00 98.25 157 THR A N 1
ATOM 1223 C CA . THR A 1 157 ? 3.689 4.201 0.855 1.00 98.25 157 THR A CA 1
ATOM 1224 C C . THR A 1 157 ? 3.604 5.181 -0.287 1.00 98.25 157 THR A C 1
ATOM 1226 O O . THR A 1 157 ? 4.154 4.999 -1.369 1.00 98.25 157 THR A O 1
ATOM 1229 N N . GLU A 1 158 ? 2.895 6.250 -0.019 1.00 98.19 158 GLU A N 1
ATOM 1230 C CA . GLU A 1 158 ? 2.687 7.329 -0.938 1.00 98.19 158 GLU A CA 1
ATOM 1231 C C . GLU A 1 158 ? 4.012 8.107 -1.190 1.00 98.19 158 GLU A C 1
ATOM 1233 O O . GLU A 1 158 ? 4.533 8.108 -2.315 1.00 98.19 158 GLU A O 1
ATOM 1238 N N . TRP A 1 159 ? 4.663 8.640 -0.141 1.00 97.94 159 TRP A N 1
ATOM 1239 C CA . TRP A 1 159 ? 5.922 9.415 -0.238 1.00 97.94 159 TRP A CA 1
ATOM 1240 C C . TRP A 1 159 ? 7.196 8.607 0.035 1.00 97.94 159 TRP A C 1
ATOM 1242 O O . TRP A 1 159 ? 7.313 7.938 1.055 1.00 97.94 159 TRP A O 1
ATOM 1252 N N . ALA A 1 160 ? 8.237 8.780 -0.784 1.00 96.38 160 ALA A N 1
ATOM 1253 C CA . ALA A 1 160 ? 9.467 7.978 -0.697 1.00 96.38 160 ALA A CA 1
ATOM 1254 C C . ALA A 1 160 ? 10.237 8.107 0.625 1.00 96.38 160 ALA A C 1
ATOM 1256 O O . ALA A 1 160 ? 10.968 7.197 1.013 1.00 96.38 160 ALA A O 1
ATOM 1257 N N . TYR A 1 161 ? 10.080 9.236 1.316 1.00 94.56 161 TYR A N 1
ATOM 1258 C CA . TYR A 1 161 ? 10.722 9.507 2.602 1.00 94.56 161 TYR A CA 1
ATOM 1259 C C . TYR A 1 161 ? 9.916 8.998 3.809 1.00 94.56 161 TYR A C 1
ATOM 1261 O O . TYR A 1 161 ? 10.357 9.153 4.949 1.00 94.56 161 TYR A O 1
ATOM 1269 N N . LYS A 1 162 ? 8.731 8.415 3.591 1.00 96.75 162 LYS A N 1
ATOM 1270 C CA . LYS A 1 162 ? 7.918 7.802 4.645 1.00 96.75 162 LYS A CA 1
ATOM 1271 C C . LYS A 1 162 ? 8.271 6.333 4.804 1.00 96.75 162 LYS A C 1
ATOM 1273 O O . LYS A 1 162 ? 8.592 5.650 3.836 1.00 96.75 162 LYS A O 1
ATOM 1278 N N . PHE A 1 163 ? 8.234 5.868 6.056 1.00 96.94 163 PHE A N 1
ATOM 1279 C CA . PHE A 1 163 ? 8.660 4.514 6.424 1.00 96.94 163 PHE A CA 1
ATOM 1280 C C . PHE A 1 163 ? 10.040 4.164 5.833 1.00 96.94 163 PHE A C 1
ATOM 1282 O O . PHE A 1 163 ? 10.231 3.090 5.260 1.00 96.94 163 PHE A O 1
ATOM 1289 N N . GLU A 1 164 ? 10.991 5.101 5.911 1.00 92.81 164 GLU A N 1
ATOM 1290 C CA . GLU A 1 164 ? 12.345 4.921 5.379 1.00 92.81 164 GLU A CA 1
ATOM 1291 C C . GLU A 1 164 ? 12.983 3.641 5.964 1.00 92.81 164 GLU A C 1
ATOM 1293 O O . GLU A 1 164 ? 12.724 3.259 7.105 1.00 92.81 164 GLU A O 1
ATOM 1298 N N . GLY A 1 165 ? 13.710 2.892 5.135 1.00 89.94 165 GLY A N 1
ATOM 1299 C CA . GLY A 1 165 ? 14.258 1.576 5.475 1.00 89.94 165 GLY A CA 1
ATOM 1300 C C . GLY A 1 165 ? 13.240 0.430 5.511 1.00 89.94 165 GLY A C 1
ATOM 1301 O O . GLY A 1 165 ? 13.642 -0.729 5.543 1.00 89.94 165 GLY A O 1
ATOM 1302 N N . SER A 1 166 ? 11.935 0.723 5.477 1.00 95.69 166 SER A N 1
ATOM 1303 C CA . SER A 1 166 ? 10.862 -0.276 5.581 1.00 95.69 166 SER A CA 1
ATOM 1304 C C . SER A 1 166 ? 9.954 -0.343 4.354 1.00 95.69 166 SER A C 1
ATOM 1306 O O . SER A 1 166 ? 9.481 -1.427 4.024 1.00 95.69 166 SER A O 1
ATOM 1308 N N . SER A 1 167 ? 9.684 0.793 3.703 1.00 97.56 167 SER A N 1
ATOM 1309 C CA . SER A 1 167 ? 8.794 0.848 2.543 1.00 97.56 167 SER A CA 1
ATOM 1310 C C . SER A 1 167 ? 9.464 0.280 1.295 1.00 97.56 167 SER A C 1
ATOM 1312 O O . SER A 1 167 ? 10.512 0.784 0.882 1.00 97.56 167 SER A O 1
ATOM 1314 N N . VAL A 1 168 ? 8.847 -0.716 0.665 1.00 97.88 168 VAL A N 1
ATOM 1315 C CA . VAL A 1 168 ? 9.374 -1.385 -0.537 1.00 97.88 168 VAL A CA 1
ATOM 1316 C C . VAL A 1 168 ? 9.047 -0.638 -1.827 1.00 97.88 168 VAL A C 1
ATOM 1318 O O . VAL A 1 168 ? 9.739 -0.813 -2.820 1.00 97.88 168 VAL A O 1
ATOM 1321 N N . TRP A 1 169 ? 8.042 0.237 -1.817 1.00 98.38 169 TRP A N 1
ATOM 1322 C CA . TRP A 1 169 ? 7.619 0.999 -2.991 1.00 98.38 169 TRP A CA 1
ATOM 1323 C C . TRP A 1 169 ? 7.095 2.374 -2.589 1.00 98.38 169 TRP A C 1
ATOM 1325 O O . TRP A 1 169 ? 6.461 2.523 -1.538 1.00 98.38 169 TRP A O 1
ATOM 1335 N N . SER A 1 170 ? 7.356 3.380 -3.426 1.00 97.88 170 SER A N 1
ATOM 1336 C CA . SER A 1 170 ? 6.753 4.703 -3.285 1.00 97.88 170 SER A CA 1
ATOM 1337 C C . SER A 1 170 ? 6.004 5.127 -4.531 1.00 97.88 170 SER A C 1
ATOM 1339 O O . SER A 1 170 ? 6.573 5.161 -5.622 1.00 97.88 170 SER A O 1
ATOM 1341 N N . HIS A 1 171 ? 4.766 5.571 -4.326 1.00 98.12 171 HIS A N 1
ATOM 1342 C CA . HIS A 1 171 ? 3.928 6.075 -5.401 1.00 98.12 171 HIS A CA 1
ATOM 1343 C C . HIS A 1 171 ? 4.545 7.281 -6.098 1.00 98.12 171 HIS A C 1
ATOM 1345 O O . HIS A 1 171 ? 4.773 7.231 -7.300 1.00 98.12 171 HIS A O 1
ATOM 1351 N N . TRP A 1 172 ? 4.917 8.334 -5.368 1.00 97.62 172 TRP A N 1
ATOM 1352 C CA . TRP A 1 172 ? 5.477 9.534 -6.008 1.00 97.62 172 TRP A CA 1
ATOM 1353 C C . TRP A 1 172 ? 6.912 9.365 -6.505 1.00 97.62 172 TRP A C 1
ATOM 1355 O O . TRP A 1 172 ? 7.382 10.166 -7.316 1.00 97.62 172 TRP A O 1
ATOM 1365 N N . ALA A 1 173 ? 7.619 8.320 -6.066 1.00 96.69 173 ALA A N 1
ATOM 1366 C CA . ALA A 1 173 ? 8.859 7.924 -6.720 1.00 96.69 173 ALA A CA 1
ATOM 1367 C C . ALA A 1 173 ? 8.582 7.235 -8.062 1.00 96.69 173 ALA A C 1
ATOM 1369 O O . ALA A 1 173 ? 9.259 7.543 -9.044 1.00 96.69 173 ALA A O 1
ATOM 1370 N N . ALA A 1 174 ? 7.613 6.318 -8.111 1.00 96.62 174 ALA A N 1
ATOM 1371 C CA . ALA A 1 174 ? 7.302 5.515 -9.287 1.00 96.62 174 ALA A CA 1
ATOM 1372 C C . ALA A 1 174 ? 6.527 6.299 -10.355 1.00 96.62 174 ALA A C 1
ATOM 1374 O O . ALA A 1 174 ? 6.866 6.201 -11.533 1.00 96.62 174 ALA A O 1
ATOM 1375 N N . ASP A 1 175 ? 5.547 7.116 -9.979 1.00 96.38 175 ASP A N 1
ATOM 1376 C CA . ASP A 1 175 ? 4.818 7.964 -10.919 1.00 96.38 175 ASP A CA 1
ATOM 1377 C C . ASP A 1 175 ? 5.590 9.264 -11.171 1.00 96.38 175 ASP A C 1
ATOM 1379 O O . ASP A 1 175 ? 5.873 10.078 -10.282 1.00 96.38 175 ASP A O 1
ATOM 1383 N N . LYS A 1 176 ? 5.973 9.468 -12.431 1.00 91.00 176 LYS A N 1
ATOM 1384 C CA . LYS A 1 176 ? 6.816 10.593 -12.838 1.00 91.00 176 LYS A CA 1
ATOM 1385 C C . LYS A 1 176 ? 6.046 11.907 -12.955 1.00 91.00 176 LYS A C 1
ATOM 1387 O O . LYS A 1 176 ? 6.697 12.951 -12.906 1.00 91.00 176 LYS A O 1
ATOM 1392 N N . ASN A 1 177 ? 4.718 11.900 -12.929 1.00 92.69 177 ASN A N 1
ATOM 1393 C CA . ASN A 1 177 ? 3.893 13.105 -13.039 1.00 92.69 177 ASN A CA 1
ATOM 1394 C C . ASN A 1 177 ? 3.622 13.801 -11.693 1.00 92.69 177 ASN A C 1
ATOM 1396 O O . ASN A 1 177 ? 3.400 15.010 -11.664 1.00 92.69 177 ASN A O 1
ATOM 1400 N N . TYR A 1 178 ? 3.716 13.089 -10.568 1.00 92.06 178 TYR A N 1
ATOM 1401 C CA . TYR A 1 178 ? 3.380 13.636 -9.244 1.00 92.06 178 TYR A CA 1
ATOM 1402 C C . TYR A 1 178 ? 4.484 14.480 -8.576 1.00 92.06 178 TYR A C 1
ATOM 1404 O O . TYR A 1 178 ? 5.661 14.286 -8.830 1.00 92.06 178 TYR A O 1
ATOM 1412 N N . GLY A 1 179 ? 4.160 15.423 -7.688 1.00 88.69 179 GLY A N 1
ATOM 1413 C CA . GLY A 1 179 ? 5.139 16.032 -6.761 1.00 88.69 179 GLY A CA 1
ATOM 1414 C C . GLY A 1 179 ? 6.255 16.931 -7.317 1.00 88.69 179 GLY A C 1
ATOM 1415 O O . GLY A 1 179 ? 7.018 17.506 -6.537 1.00 88.69 179 GLY A O 1
ATOM 1416 N N . GLY A 1 180 ? 6.356 17.108 -8.637 1.00 90.25 180 GLY A N 1
ATOM 1417 C CA . GLY A 1 180 ? 7.375 17.960 -9.260 1.00 90.25 180 GLY A CA 1
ATOM 1418 C C . GLY A 1 180 ? 8.810 17.489 -8.985 1.00 90.25 180 GLY A C 1
ATOM 1419 O O . GLY A 1 180 ? 9.050 16.320 -8.716 1.00 90.25 180 GLY A O 1
ATOM 1420 N N . ALA A 1 181 ? 9.793 18.388 -9.074 1.00 89.12 181 ALA A N 1
ATOM 1421 C CA . ALA A 1 181 ? 11.210 18.023 -8.932 1.00 89.12 181 ALA A CA 1
ATOM 1422 C C . ALA A 1 181 ? 11.667 17.803 -7.475 1.00 89.12 181 ALA A C 1
ATOM 1424 O O . ALA A 1 181 ? 12.719 17.210 -7.247 1.00 89.12 181 ALA A O 1
ATOM 1425 N N . THR A 1 182 ? 10.915 18.303 -6.492 1.00 90.56 182 THR A N 1
ATOM 1426 C CA . THR A 1 182 ? 11.335 18.346 -5.081 1.00 90.56 182 THR A CA 1
ATOM 1427 C C . THR A 1 182 ? 10.650 17.309 -4.194 1.00 90.56 182 THR A C 1
ATOM 1429 O O . THR A 1 182 ? 11.067 17.152 -3.050 1.00 90.56 182 THR A O 1
ATOM 1432 N N . ASN A 1 183 ? 9.642 16.586 -4.694 1.00 93.31 183 ASN A N 1
ATOM 1433 C CA . ASN A 1 183 ? 8.944 15.544 -3.940 1.00 93.31 183 ASN A CA 1
ATOM 1434 C C . ASN A 1 183 ? 8.817 14.252 -4.766 1.00 93.31 183 ASN A C 1
ATOM 1436 O O . ASN A 1 183 ? 7.763 13.952 -5.321 1.00 93.31 183 ASN A O 1
ATOM 1440 N N . LYS A 1 184 ? 9.937 13.529 -4.892 1.00 94.44 184 LYS A N 1
ATOM 1441 C CA . LYS A 1 184 ? 10.084 12.297 -5.688 1.00 94.44 184 LYS A CA 1
ATOM 1442 C C . LYS A 1 184 ? 10.736 11.184 -4.862 1.00 94.44 184 LYS A C 1
ATOM 1444 O O . LYS A 1 184 ? 10.466 11.054 -3.672 1.00 94.44 184 LYS A O 1
ATOM 1449 N N . GLY A 1 185 ? 11.586 10.373 -5.487 1.00 95.94 185 GLY A N 1
ATOM 1450 C CA . GLY A 1 185 ? 12.345 9.324 -4.831 1.00 95.94 185 GLY A CA 1
ATOM 1451 C C . GLY A 1 185 ? 13.496 9.848 -3.974 1.00 95.94 185 GLY A C 1
ATOM 1452 O O . GLY A 1 185 ? 13.925 11.002 -4.081 1.00 95.94 185 GLY A O 1
ATOM 1453 N N . ILE A 1 186 ? 14.037 8.960 -3.143 1.00 95.81 186 ILE A N 1
ATOM 1454 C CA . ILE A 1 186 ? 15.190 9.239 -2.284 1.00 95.81 186 ILE A CA 1
ATOM 1455 C C . ILE A 1 186 ? 16.397 9.602 -3.160 1.00 95.81 186 ILE A C 1
ATOM 1457 O O . ILE A 1 186 ? 16.851 8.810 -3.988 1.00 95.81 186 ILE A O 1
ATOM 1461 N N . ASN A 1 187 ? 16.938 10.804 -2.954 1.00 94.62 187 ASN A N 1
ATOM 1462 C CA . ASN A 1 187 ? 18.097 11.319 -3.680 1.00 94.62 187 ASN A CA 1
ATOM 1463 C C . ASN A 1 187 ? 19.385 11.163 -2.855 1.00 94.62 187 ASN A C 1
ATOM 1465 O O . ASN A 1 187 ? 19.931 12.134 -2.332 1.00 94.62 187 ASN A O 1
ATOM 1469 N N . SER A 1 188 ? 19.838 9.922 -2.678 1.00 95.88 188 SER A N 1
ATOM 1470 C CA . SER A 1 188 ? 21.076 9.617 -1.956 1.00 95.88 188 SER A CA 1
ATOM 1471 C C . SER A 1 188 ? 21.805 8.445 -2.596 1.00 95.88 188 SER A C 1
ATOM 1473 O O . SER 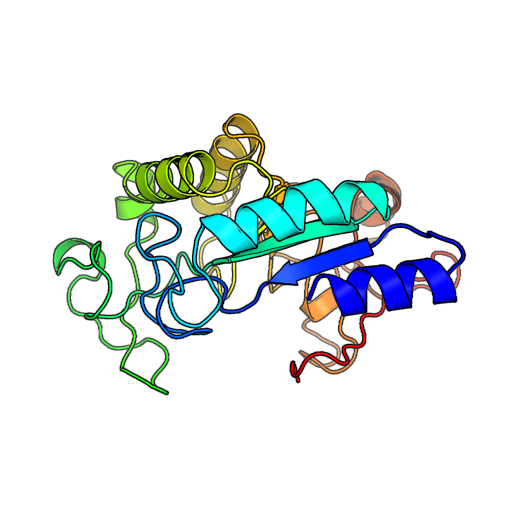A 1 188 ? 21.293 7.326 -2.619 1.00 95.88 188 SER A O 1
ATOM 1475 N N . ASN A 1 189 ? 23.035 8.692 -3.054 1.00 96.19 189 ASN A N 1
ATOM 1476 C CA . ASN A 1 189 ? 23.892 7.651 -3.622 1.00 96.19 189 ASN A CA 1
ATOM 1477 C C . ASN A 1 189 ? 24.226 6.568 -2.596 1.00 96.19 189 ASN A C 1
ATOM 1479 O O . ASN A 1 189 ? 24.287 5.401 -2.953 1.00 96.19 189 ASN A O 1
ATOM 1483 N N . ILE A 1 190 ? 24.413 6.935 -1.324 1.00 97.25 190 ILE A N 1
ATOM 1484 C CA . ILE A 1 190 ? 24.753 5.978 -0.262 1.00 97.25 190 ILE A CA 1
ATOM 1485 C C . ILE A 1 190 ? 23.568 5.049 0.004 1.00 97.25 190 ILE A C 1
ATOM 1487 O O . ILE A 1 190 ? 23.724 3.832 -0.005 1.00 97.25 190 ILE A O 1
ATOM 1491 N N . VAL A 1 191 ? 22.377 5.620 0.206 1.00 96.62 191 VAL A N 1
ATOM 1492 C CA . VAL A 1 191 ? 21.176 4.834 0.523 1.00 96.62 191 VAL A CA 1
ATOM 1493 C C . VAL A 1 191 ? 20.795 3.950 -0.664 1.00 96.62 191 VAL A C 1
ATOM 1495 O O . VAL A 1 191 ? 20.537 2.761 -0.485 1.00 96.62 191 VAL A O 1
ATOM 1498 N N . ARG A 1 192 ? 20.846 4.490 -1.889 1.00 97.25 192 ARG A N 1
ATOM 1499 C CA . ARG A 1 192 ? 20.567 3.712 -3.097 1.00 97.25 192 ARG A CA 1
ATOM 1500 C C . ARG A 1 192 ? 21.616 2.632 -3.343 1.00 97.25 192 ARG A C 1
ATOM 1502 O O . ARG A 1 192 ? 21.245 1.519 -3.674 1.00 97.25 192 ARG A O 1
ATOM 1509 N N . PHE A 1 193 ? 22.903 2.903 -3.136 1.00 97.44 193 PHE A N 1
ATOM 1510 C CA . PHE A 1 193 ? 23.945 1.881 -3.284 1.00 97.44 193 PHE A CA 1
ATOM 1511 C C . PHE A 1 193 ? 23.684 0.654 -2.399 1.00 97.44 193 PHE A C 1
ATOM 1513 O O . PHE A 1 193 ? 23.910 -0.469 -2.835 1.00 97.44 193 PHE A O 1
ATOM 1520 N N . ILE A 1 194 ? 23.181 0.868 -1.179 1.00 96.75 194 ILE A N 1
ATOM 1521 C CA . ILE A 1 194 ? 22.890 -0.210 -0.227 1.00 96.75 194 ILE A CA 1
ATOM 1522 C C . ILE A 1 194 ? 21.601 -0.960 -0.591 1.00 96.75 194 ILE A C 1
ATOM 1524 O O . ILE A 1 194 ? 21.573 -2.177 -0.461 1.00 96.75 194 ILE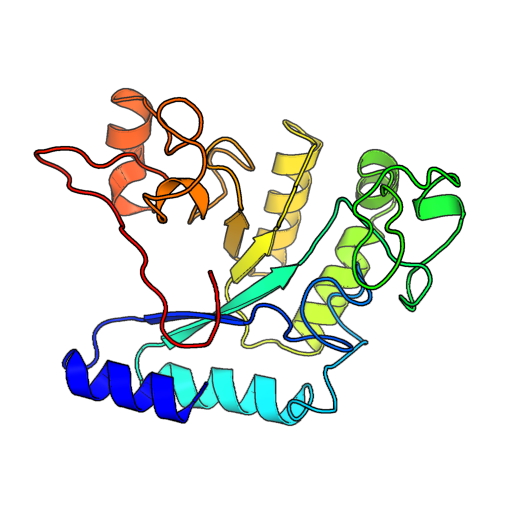 A O 1
ATOM 1528 N N . ALA A 1 195 ? 20.555 -0.254 -1.034 1.00 96.75 195 ALA A N 1
ATOM 1529 C CA . ALA A 1 195 ? 19.195 -0.800 -1.096 1.00 96.75 195 ALA A CA 1
ATOM 1530 C C . ALA A 1 195 ? 18.538 -0.766 -2.491 1.00 96.75 195 ALA A C 1
ATOM 1532 O O . ALA A 1 195 ? 17.330 -0.979 -2.593 1.00 96.75 195 ALA A O 1
ATOM 1533 N N . ASN A 1 196 ? 19.279 -0.482 -3.575 1.00 97.19 196 ASN A N 1
ATOM 1534 C CA . ASN A 1 196 ? 18.698 -0.323 -4.920 1.00 97.19 196 ASN A CA 1
ATOM 1535 C C . ASN A 1 196 ? 17.870 -1.538 -5.355 1.00 97.19 196 ASN A C 1
ATOM 1537 O O . ASN A 1 196 ? 16.847 -1.364 -6.002 1.00 97.19 196 ASN A O 1
ATOM 1541 N N . ALA A 1 197 ? 18.332 -2.748 -5.034 1.00 96.81 197 ALA A N 1
ATOM 1542 C CA . ALA A 1 197 ? 17.683 -3.990 -5.445 1.00 96.81 197 ALA A CA 1
ATOM 1543 C C . ALA A 1 197 ? 16.462 -4.366 -4.587 1.00 96.81 197 ALA A C 1
ATOM 1545 O O . ALA A 1 197 ? 15.676 -5.210 -5.003 1.00 96.81 197 ALA A O 1
ATOM 1546 N N . ASP A 1 198 ? 16.302 -3.751 -3.413 1.00 95.81 198 ASP A N 1
ATOM 1547 C CA . ASP A 1 198 ? 15.303 -4.167 -2.423 1.00 95.81 198 ASP A CA 1
ATOM 1548 C C . ASP A 1 198 ? 14.007 -3.349 -2.506 1.00 95.81 198 ASP A C 1
ATOM 1550 O O . ASP A 1 198 ? 13.007 -3.699 -1.878 1.00 95.81 198 ASP A O 1
ATOM 1554 N N . ARG A 1 199 ? 14.045 -2.193 -3.182 1.00 96.62 199 ARG A N 1
ATOM 1555 C CA . ARG A 1 199 ? 13.003 -1.164 -3.089 1.00 96.62 199 ARG A CA 1
ATOM 1556 C C . ARG A 1 199 ? 12.868 -0.370 -4.384 1.00 96.62 199 ARG A C 1
ATOM 1558 O O . ARG A 1 199 ? 13.867 -0.015 -5.000 1.00 96.62 199 ARG A O 1
ATOM 1565 N N . ASP A 1 200 ? 11.651 0.066 -4.677 1.00 97.50 200 ASP A N 1
ATOM 1566 C CA . ASP A 1 200 ? 11.299 0.978 -5.767 1.00 97.50 200 ASP A CA 1
ATOM 1567 C C . ASP A 1 200 ? 10.892 2.352 -5.215 1.00 97.50 200 ASP A C 1
ATOM 1569 O O . ASP A 1 200 ? 9.734 2.769 -5.234 1.00 97.50 200 ASP A O 1
ATOM 1573 N N . VAL A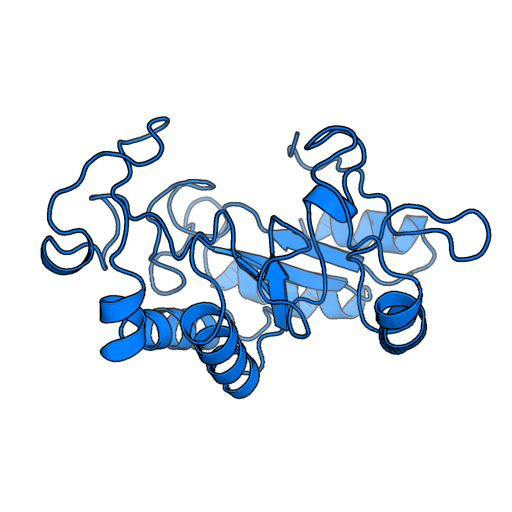 1 201 ? 11.878 3.065 -4.667 1.00 97.12 201 VAL A N 1
ATOM 1574 C CA . VAL A 1 201 ? 11.692 4.377 -4.011 1.00 97.12 201 VAL A CA 1
ATOM 1575 C C . VAL A 1 201 ? 12.616 5.457 -4.579 1.00 97.12 201 VAL A C 1
ATOM 1577 O O . VAL A 1 201 ? 12.852 6.486 -3.945 1.00 97.12 201 VAL A O 1
ATOM 1580 N N . TRP A 1 202 ? 13.193 5.216 -5.756 1.00 96.69 202 TRP A N 1
ATOM 1581 C CA . TRP A 1 202 ? 14.294 6.010 -6.304 1.00 96.69 202 TRP A CA 1
ATOM 1582 C C . TRP A 1 202 ? 13.857 6.943 -7.431 1.00 96.69 202 TRP A C 1
ATOM 1584 O O . TRP A 1 202 ? 12.922 6.669 -8.184 1.00 96.69 202 TRP A O 1
ATOM 1594 N N . ASN A 1 203 ? 14.610 8.030 -7.598 1.00 95.25 203 ASN A N 1
ATOM 1595 C CA . ASN A 1 203 ? 14.567 8.815 -8.830 1.00 95.25 203 ASN A CA 1
ATOM 1596 C C . ASN A 1 203 ? 15.133 8.004 -10.001 1.00 95.25 203 ASN A C 1
ATOM 1598 O O . ASN A 1 203 ? 15.932 7.089 -9.801 1.00 95.25 203 ASN A O 1
ATOM 1602 N N . VAL A 1 204 ? 14.755 8.354 -11.231 1.00 94.00 204 VAL A N 1
ATOM 1603 C CA . VAL A 1 204 ? 15.381 7.748 -12.413 1.00 94.00 204 VAL A CA 1
ATOM 1604 C C . VAL A 1 204 ? 16.851 8.153 -12.4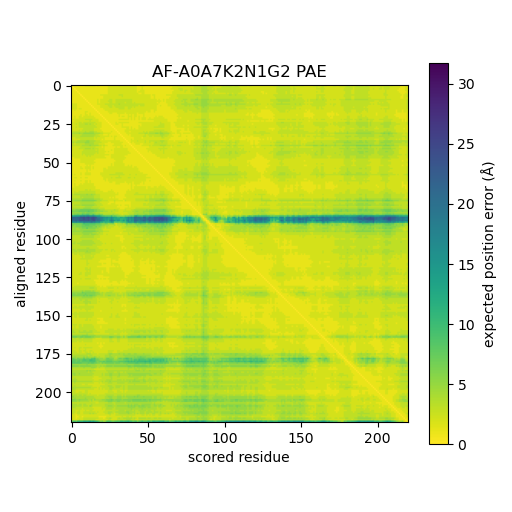46 1.00 94.00 204 VAL A C 1
ATOM 1606 O O . VAL A 1 204 ? 17.174 9.336 -12.368 1.00 94.00 204 VAL A O 1
ATOM 1609 N N . ASP A 1 205 ? 17.725 7.161 -12.548 1.00 94.94 205 ASP A N 1
ATOM 1610 C CA . ASP A 1 205 ? 19.163 7.334 -12.703 1.00 94.94 205 ASP A CA 1
ATOM 1611 C C . ASP A 1 205 ? 19.609 6.804 -14.077 1.00 94.94 205 ASP A C 1
ATOM 1613 O O . ASP A 1 205 ? 19.086 5.782 -14.526 1.00 94.94 205 ASP A O 1
ATOM 1617 N N . PRO A 1 206 ? 20.561 7.459 -14.766 1.00 94.19 206 PRO A N 1
ATOM 1618 C CA . PRO A 1 206 ? 20.996 7.033 -16.097 1.00 94.19 206 PRO A CA 1
ATOM 1619 C C . PRO A 1 206 ? 21.604 5.625 -16.168 1.00 94.19 206 PRO A C 1
ATOM 1621 O O . PRO A 1 206 ? 21.586 5.020 -17.237 1.00 94.19 206 PRO A O 1
ATOM 1624 N N . LEU A 1 207 ? 22.168 5.115 -15.070 1.00 95.94 207 LEU A N 1
ATOM 1625 C CA . LEU A 1 207 ? 22.830 3.809 -15.018 1.00 95.94 207 LEU A CA 1
ATOM 1626 C C . LEU A 1 207 ? 21.944 2.751 -14.366 1.00 95.94 207 LEU A C 1
ATOM 1628 O O . LEU A 1 207 ? 21.887 1.617 -14.833 1.00 95.94 207 LEU A O 1
ATOM 1632 N N . LEU A 1 208 ? 21.266 3.121 -13.281 1.00 97.06 208 LEU A N 1
ATOM 1633 C CA . LEU A 1 208 ? 20.451 2.204 -12.483 1.00 97.06 208 LEU A CA 1
ATOM 1634 C C . LEU A 1 208 ? 18.979 2.181 -12.914 1.00 97.06 208 LEU A C 1
ATOM 1636 O O . LEU A 1 208 ? 18.204 1.382 -12.392 1.00 97.06 208 LEU A O 1
ATOM 1640 N N . GLY A 1 209 ? 18.572 3.067 -13.824 1.00 96.06 209 GLY A N 1
ATOM 1641 C CA . GLY A 1 209 ? 17.176 3.250 -14.200 1.00 96.06 209 GLY A CA 1
ATOM 1642 C C . GLY A 1 209 ? 16.325 3.688 -13.008 1.00 96.06 209 GLY A C 1
ATOM 1643 O O . GLY A 1 209 ? 16.749 4.475 -12.158 1.00 96.06 209 GLY A O 1
ATOM 1644 N N . GLY A 1 210 ? 15.101 3.180 -12.943 1.00 93.69 210 GLY A N 1
ATOM 1645 C CA . GLY A 1 210 ? 14.181 3.365 -11.824 1.00 93.69 210 GLY A CA 1
ATOM 1646 C C . GLY A 1 210 ? 12.758 3.026 -12.248 1.00 93.69 210 GLY A C 1
ATOM 1647 O O . GLY A 1 210 ? 12.394 3.274 -13.399 1.00 93.69 210 GLY A O 1
ATOM 1648 N N . ALA A 1 211 ? 11.963 2.475 -11.331 1.00 94.62 211 ALA A N 1
ATOM 1649 C CA . ALA A 1 211 ? 10.575 2.125 -11.610 1.00 94.62 211 ALA A CA 1
ATOM 1650 C C . ALA A 1 211 ? 9.796 3.334 -12.141 1.00 94.62 211 ALA A C 1
ATOM 1652 O O . ALA A 1 211 ? 9.917 4.442 -11.610 1.00 94.62 211 ALA A O 1
ATOM 1653 N N . SER A 1 212 ? 9.011 3.114 -13.193 1.00 95.12 212 SER A N 1
ATOM 1654 C CA . SER A 1 212 ? 8.063 4.080 -13.740 1.00 95.12 212 SER A CA 1
ATOM 1655 C C . SER A 1 212 ? 6.723 3.386 -13.887 1.00 95.12 212 SER A C 1
ATOM 1657 O O . SER A 1 212 ? 6.627 2.425 -14.650 1.00 95.12 212 SER A O 1
ATOM 1659 N N . VAL A 1 213 ? 5.717 3.847 -13.150 1.00 95.38 213 VAL A N 1
ATOM 1660 C CA . VAL A 1 213 ? 4.372 3.268 -13.216 1.00 95.38 213 VAL A CA 1
ATOM 1661 C C . VAL A 1 213 ? 3.532 3.989 -14.268 1.00 95.38 213 VAL A C 1
ATOM 1663 O O . VAL A 1 213 ? 3.722 5.179 -14.520 1.00 95.38 213 VAL A O 1
ATOM 1666 N N . VAL A 1 214 ? 2.666 3.220 -14.922 1.00 95.06 214 VAL A N 1
ATOM 1667 C CA . VAL A 1 214 ? 1.545 3.685 -15.741 1.00 95.06 214 VAL A CA 1
ATOM 1668 C C . VAL A 1 214 ? 0.379 2.732 -15.507 1.00 95.06 214 VAL A C 1
ATOM 1670 O O . VAL A 1 214 ? 0.581 1.525 -15.348 1.00 95.06 214 VAL A O 1
ATOM 1673 N N . GLU A 1 215 ? -0.836 3.257 -15.515 1.00 94.69 215 GLU A N 1
ATOM 1674 C CA . GLU A 1 215 ? -2.042 2.507 -15.185 1.00 94.69 215 GLU A CA 1
ATOM 1675 C C . GLU A 1 215 ? -3.044 2.484 -16.343 1.00 94.69 215 GLU A C 1
ATOM 1677 O O . GLU A 1 215 ? -3.044 3.327 -17.240 1.00 94.69 215 GLU A O 1
ATOM 1682 N N . PHE A 1 216 ? -3.926 1.482 -16.330 1.00 97.00 216 PHE A N 1
ATOM 1683 C CA . PHE A 1 216 ? -4.998 1.340 -17.323 1.00 97.00 216 PHE A CA 1
ATOM 1684 C C . PHE A 1 216 ? -6.339 0.894 -16.716 1.00 97.00 216 PHE A C 1
ATOM 1686 O O . PHE A 1 216 ? -7.300 0.664 -17.450 1.00 97.00 216 PHE A O 1
ATOM 1693 N N . GLU A 1 217 ? -6.416 0.764 -15.388 1.00 97.88 217 GLU A N 1
ATOM 1694 C CA . GLU A 1 217 ? -7.596 0.268 -14.658 1.00 97.88 217 GLU A CA 1
ATOM 1695 C C . GLU A 1 217 ? -8.348 1.385 -13.904 1.00 97.88 217 GLU A C 1
ATOM 1697 O O . GLU A 1 217 ? -9.147 1.101 -13.019 1.00 97.88 217 GLU A O 1
ATOM 1702 N N . GLY A 1 218 ? -8.136 2.652 -14.288 1.00 97.06 218 GLY A N 1
ATOM 1703 C CA . GLY A 1 218 ? -8.950 3.800 -13.856 1.00 97.06 218 GLY A CA 1
ATOM 1704 C C . GLY A 1 218 ? -8.279 4.801 -12.908 1.00 97.06 218 GLY A C 1
ATOM 1705 O O . GLY A 1 218 ? -8.886 5.829 -12.630 1.00 97.06 218 GLY A O 1
ATOM 1706 N N . TRP A 1 219 ? -7.057 4.533 -12.434 1.00 96.12 219 TRP A N 1
ATOM 1707 C CA . TRP A 1 219 ? -6.269 5.491 -11.644 1.00 96.12 219 TRP A CA 1
ATOM 1708 C C . TRP A 1 219 ? -5.706 6.633 -12.511 1.00 96.12 219 TRP A C 1
ATOM 1710 O O . TRP A 1 219 ? -5.411 6.415 -13.689 1.00 96.12 219 TRP A O 1
ATOM 1720 N N . THR A 1 220 ? -5.567 7.826 -11.919 1.00 81.81 220 THR A N 1
ATOM 1721 C CA . THR A 1 220 ? -4.953 9.036 -12.498 1.00 81.81 220 THR A CA 1
ATOM 1722 C C . THR A 1 220 ? -4.192 9.789 -11.429 1.00 81.81 220 THR A C 1
ATOM 1724 O O . THR A 1 220 ? -4.759 9.878 -10.322 1.00 81.81 220 THR A O 1
#

Mean predicted aligned error: 2.94 Å

pLDDT: mean 96.31, std 4.22, range [63.91, 98.88]

Foldseek 3Di:
DQVVLVVVLVVPVLDAAEEEQQQQFACGHPPQPPQLAPGGPVVVVGLVVLQVSLVNSVVSNYAYEYEHEPFKGFPRHPLDDCVQQVPAQPDDQDPHGIGTGPLCCCVVVCVSVVSVVNNCVSRVSHAEYEYEPDDDADCSQCVVLVSCVVSRYQYAYAFQPGSPPGHQEHNQQQAVPPDPPPGYADDDPVSCVVCVPRHQRHHADPVSGGHHDDDDPDDD

Nearest PDB structures (foldseek):
  6qfk-assembly1_A  TM=9.557E-01  e=4.498E-23  Bifidobacterium longum
  6qep-assembly1_A  TM=9.589E-01  e=7.106E-23  Bifidobacterium longum
  6qev-assembly1_B  TM=9.523E-01  e=6.235E-23  Bifidobacterium longum
  1eha-assembly1_A-2  TM=5.776E-01  e=3.620E-05  Saccharolobus solfataricus
  1eh9-assembly1_A  TM=5.823E-01  e=5.720E-05  Saccharolobus solfataricus

Sequence (220 aa):
TLDNTKRISMATDNLGQWVLEKGYASEGHDSAHPDYGGNENVRAGGWKDLNRLTRTGAGYNADFAVHVNATEAYAQAKTFTEDMVEGQPDGWDWLNQAYHIDQRKDLGTGAVLDRFKQLRKDAPGIKTVYIDAYYSSGWLADGLAAELRKMGFEVATEWAYKFEGSSVWSHWAADKNYGGATNKGINSNIVRFIANADRDVWNVDPLLGGASVVEFEGWT

Solvent-accessible surface area (backbone atoms only — not comparable to full-atom values): 11963 Å² total; per-residue (Å²): 106,62,69,56,49,49,50,50,18,68,75,55,78,47,48,77,42,81,46,72,39,71,28,64,30,38,90,23,66,95,35,33,29,56,36,66,24,98,36,54,10,64,90,78,50,23,51,68,43,52,42,48,37,33,64,56,33,46,79,38,42,30,48,34,28,37,58,45,40,76,29,42,33,23,85,82,13,88,79,56,48,62,89,47,28,75,78,42,77,80,42,66,70,78,92,54,66,17,21,37,41,46,54,65,59,33,55,73,72,38,56,55,54,53,32,49,52,38,23,47,70,58,39,66,60,50,42,30,41,31,39,36,73,62,80,69,64,63,70,62,31,54,50,51,52,54,53,39,44,75,72,63,34,43,41,26,25,39,51,30,81,45,43,66,101,59,42,39,33,9,48,29,14,20,29,82,84,41,63,62,94,86,41,37,23,55,91,44,73,69,62,42,71,76,42,54,91,72,35,42,29,35,47,79,37,100,85,78,42,52,60,72,62,83,77,86,88,78,74,131

Secondary structure (DSSP, 8-state):
-HHHHHHHHHHTTT--EEEEETT-BTTSTTSSTT--SS-B-GGGTHHHHHHHHHHHHGGGTEEEEEEEESSEEETTSTT--HHHHTT---S-BSSSBEEE--HHHHHHHTHHHHHHHHHHHH-TT--EEEEES----THHHHHHHHHHHHTT-EEEESSTTTTTTTEEEEHHHH-SSSSTTTSSSB--HHHHHHHTTT-B-B--BTTTB-------SS--

Radius of gyration: 17.34 Å; Cα contacts (8 Å, |Δi|>4): 415; chains: 1; bounding box: 45×38×45 Å